Protein AF-X1M202-F1 (afdb_monomer)

Secondary structure (DSSP, 8-state):
--EEESSSEEEEEEE--TT-EEEEEETT-SS-SEEEEPPTTSEEEEEEE--BT--EEEEEEEE-TTSPBPPPEEEEEEEE------B--PPPPSEESSSEEEEEEEB---TT--GGG-EEEEEETTEEEEEPBP--SSS--EEEEEEE--SEEEEEEEEEE-TT-PBPPPEEEEEEE----HHHHHHHHHHHHHHHHHHHHHT-------

Solvent-accessible surface area (backbone atoms only — not comparable to full-atom values): 11751 Å² total; per-residue (Å²): 131,62,50,59,29,48,47,61,47,49,79,48,71,52,72,52,60,59,69,19,37,38,36,30,21,51,71,84,46,91,60,63,75,46,74,30,62,19,34,88,86,26,37,33,62,47,78,44,80,39,46,72,80,38,81,41,38,37,28,36,29,44,29,43,88,89,69,55,67,54,76,75,42,80,74,50,43,36,24,11,41,73,74,49,28,48,51,50,65,57,90,72,62,62,60,43,71,58,62,54,48,77,48,38,35,36,40,50,70,62,92,84,59,56,78,88,42,49,49,36,34,42,32,49,82,94,49,73,45,79,50,71,74,37,64,74,85,76,75,62,31,30,34,71,44,83,44,78,50,61,82,39,80,38,54,37,40,35,37,31,27,38,72,44,60,34,60,22,63,76,29,71,51,59,34,32,24,52,72,85,54,67,66,57,56,51,50,51,52,51,52,52,52,53,51,52,51,50,49,58,65,73,62,55,82,83,79,79,78,130

Sequence (210 aa):
KPYVTREPSVSISGEGDPGDTVNIYLDDETTPTETAKVASARTWSAKISLTGGHVTKISVSETDVAGNESAKQVWGYAMADATAPAVTLAALPETTDKSSVILSGTVTKDSWEDWSDITLTVQLGTGQVTVPITSVSGNDGSYSYSLSLAEGANTIVVQAIDEAGNPSDVAHATVERTVTSWGIYAVILVIIALILAAVAIFAGPKIWKR

Radius of gyration: 33.48 Å; Cα contacts (8 Å, |Δi|>4): 445; chains: 1; bounding box: 84×25×110 Å

pLDDT: mean 92.47, std 10.34, range [47.88, 98.69]

Foldseek 3Di:
DAAEAQDQKDKDKDFADAQKKKFKDKPPDPHGPDIWGQHPVRMTMDIGGADALDWIWIWIWIADPVGDIDDIDTPGIYHHHNDAKAWDWDDDDQEDQDQKDKTKTFIDDDPSDDLVQKWKWKDWPPDIDTFDQDDPPDNRRMGIDIGGDDAAKTKMWIWMAGNNGHIYDIDIDIYHHDHDDPVVVVVVVVVVVVVVVVCPVVVPDDPPDD

Organism: NCBI:txid412755

Structure (mmCIF, N/CA/C/O backbone):
data_AF-X1M202-F1
#
_entry.id   AF-X1M202-F1
#
loop_
_atom_site.group_PDB
_atom_site.id
_atom_site.type_symbol
_atom_site.label_atom_id
_atom_site.label_alt_id
_atom_site.label_comp_id
_atom_site.label_asym_id
_atom_site.label_entity_id
_atom_site.label_seq_id
_atom_site.pdbx_PDB_ins_code
_atom_site.Cartn_x
_atom_site.Cartn_y
_atom_site.Cartn_z
_atom_site.occupancy
_atom_site.B_iso_or_equiv
_atom_site.auth_seq_id
_atom_site.auth_comp_id
_atom_site.auth_asym_id
_atom_site.auth_atom_id
_atom_site.pdbx_PDB_model_num
ATOM 1 N N . LYS A 1 1 ? 3.261 11.927 -9.768 1.00 81.25 1 LYS A N 1
ATOM 2 C CA . LYS A 1 1 ? 3.435 10.874 -8.745 1.00 81.25 1 LYS A CA 1
ATOM 3 C C . LYS A 1 1 ? 3.957 9.634 -9.464 1.00 81.25 1 LYS A C 1
ATOM 5 O O . LYS A 1 1 ? 3.489 9.425 -10.583 1.00 81.25 1 LYS A O 1
ATOM 10 N N . PRO A 1 2 ? 4.968 8.920 -8.942 1.00 92.06 2 PRO A N 1
ATOM 11 C CA . PRO A 1 2 ? 5.383 7.643 -9.522 1.00 92.06 2 PRO A CA 1
ATOM 12 C C . PRO A 1 2 ? 4.224 6.640 -9.502 1.00 92.06 2 PRO A C 1
ATOM 14 O O . PRO A 1 2 ? 3.306 6.772 -8.697 1.00 92.06 2 PRO A O 1
ATOM 17 N N . TYR A 1 3 ? 4.263 5.656 -10.395 1.00 96.06 3 TYR A N 1
ATOM 18 C CA . TYR A 1 3 ? 3.407 4.478 -10.298 1.00 96.06 3 TYR A CA 1
ATOM 19 C C . TYR A 1 3 ? 3.942 3.566 -9.188 1.00 96.06 3 TYR A C 1
ATOM 21 O O . TYR A 1 3 ? 5.088 3.124 -9.263 1.00 96.06 3 TYR A O 1
ATOM 29 N N . VAL A 1 4 ? 3.133 3.297 -8.166 1.00 96.75 4 VAL A N 1
ATOM 30 C CA . VAL A 1 4 ? 3.495 2.418 -7.047 1.00 96.75 4 VAL A CA 1
ATOM 31 C C . VAL A 1 4 ? 2.772 1.087 -7.209 1.00 96.75 4 VAL A C 1
ATOM 33 O O . VAL A 1 4 ? 1.598 1.047 -7.576 1.00 96.75 4 VAL A O 1
ATOM 36 N N . THR A 1 5 ? 3.474 -0.020 -6.990 1.00 97.25 5 THR A N 1
ATOM 37 C CA . THR A 1 5 ? 2.909 -1.360 -7.153 1.00 97.25 5 THR A CA 1
ATOM 38 C C . THR A 1 5 ? 3.462 -2.334 -6.128 1.00 97.25 5 THR A C 1
ATOM 40 O O . THR A 1 5 ? 4.631 -2.261 -5.773 1.00 97.25 5 THR A O 1
ATOM 43 N N . ARG A 1 6 ? 2.643 -3.303 -5.710 1.00 97.06 6 ARG A N 1
ATOM 44 C CA . ARG A 1 6 ? 3.088 -4.415 -4.856 1.00 97.06 6 ARG A CA 1
ATOM 45 C C . ARG A 1 6 ? 4.036 -5.395 -5.517 1.00 97.06 6 ARG A C 1
ATOM 47 O O . ARG A 1 6 ? 4.696 -6.184 -4.848 1.00 97.06 6 ARG A O 1
ATOM 54 N N . GLU A 1 7 ? 4.071 -5.379 -6.841 1.00 97.19 7 GLU A N 1
ATOM 55 C CA . GLU A 1 7 ? 4.909 -6.288 -7.594 1.00 97.19 7 GLU A CA 1
ATOM 56 C C . GLU A 1 7 ? 6.349 -5.764 -7.622 1.00 97.19 7 GLU A C 1
ATOM 58 O O . GLU A 1 7 ? 6.572 -4.573 -7.835 1.00 97.19 7 GLU A O 1
ATOM 63 N N . PRO A 1 8 ? 7.369 -6.634 -7.527 1.00 97.12 8 PRO A N 1
ATOM 64 C CA . PRO A 1 8 ? 8.775 -6.225 -7.601 1.00 97.12 8 PRO A CA 1
ATOM 65 C C . PRO A 1 8 ? 9.200 -5.836 -9.029 1.00 97.12 8 PRO A C 1
ATOM 67 O O . PRO A 1 8 ? 10.380 -5.844 -9.371 1.00 97.12 8 PRO A O 1
ATOM 70 N N . SER A 1 9 ? 8.241 -5.590 -9.921 1.00 97.12 9 SER A N 1
ATOM 71 C CA . SER A 1 9 ? 8.487 -5.298 -11.324 1.00 97.12 9 SER A CA 1
ATOM 72 C C . SER A 1 9 ? 7.281 -4.650 -11.987 1.00 97.12 9 SER A C 1
ATOM 74 O O . SER A 1 9 ? 6.142 -4.927 -11.616 1.00 97.12 9 SER A O 1
ATOM 76 N N . VAL A 1 10 ? 7.529 -3.886 -13.046 1.00 97.88 10 VAL A N 1
ATOM 77 C CA . VAL A 1 10 ? 6.495 -3.329 -13.924 1.00 97.88 10 VAL A CA 1
ATOM 78 C C . VAL A 1 10 ? 6.710 -3.800 -15.359 1.00 97.88 10 VAL A C 1
ATOM 80 O O . VAL A 1 10 ? 7.843 -3.964 -15.810 1.00 97.88 10 VAL A O 1
ATOM 83 N N . SER A 1 11 ? 5.620 -4.044 -16.087 1.00 97.50 11 SER A N 1
ATOM 84 C CA . SER A 1 11 ? 5.683 -4.270 -17.534 1.00 97.50 11 SER A CA 1
ATOM 85 C C . SER A 1 11 ? 5.464 -2.950 -18.254 1.00 97.50 11 SER A C 1
ATOM 87 O O . SER A 1 11 ? 4.443 -2.296 -18.050 1.00 97.50 11 SER A O 1
ATOM 89 N N . ILE A 1 12 ? 6.413 -2.575 -19.102 1.00 97.81 12 ILE A N 1
ATOM 90 C CA . ILE A 1 12 ? 6.307 -1.416 -19.983 1.00 97.81 12 ILE A CA 1
ATOM 91 C C . ILE A 1 12 ? 6.140 -1.895 -21.422 1.00 97.81 12 ILE A C 1
ATOM 93 O O . ILE A 1 12 ? 6.592 -2.980 -21.792 1.00 97.81 12 ILE A O 1
ATOM 97 N N . SER A 1 13 ? 5.466 -1.094 -22.234 1.00 97.44 13 SER A N 1
ATOM 98 C CA . SER A 1 13 ? 5.259 -1.382 -23.650 1.00 97.44 13 SER A CA 1
ATOM 99 C C . SER A 1 13 ? 5.197 -0.093 -24.450 1.00 97.44 13 SER A C 1
ATOM 101 O O . SER A 1 13 ? 5.055 0.999 -23.888 1.00 97.44 13 SER A O 1
ATOM 103 N N . GLY A 1 14 ? 5.310 -0.242 -25.762 1.00 97.44 14 GLY A N 1
ATOM 104 C CA . GLY A 1 14 ? 5.180 0.849 -26.704 1.00 97.44 14 GLY A CA 1
ATOM 105 C C . GLY A 1 14 ? 5.176 0.353 -28.140 1.00 97.44 14 GLY A C 1
ATOM 106 O O . GLY A 1 14 ? 5.100 -0.850 -28.414 1.00 97.44 14 GLY A O 1
ATOM 107 N N . GLU A 1 15 ? 5.268 1.315 -29.047 1.00 97.19 15 GLU A N 1
ATOM 108 C CA . GLU A 1 15 ? 5.367 1.090 -30.482 1.00 97.19 15 GLU A CA 1
ATOM 109 C C . GLU A 1 15 ? 6.768 1.451 -30.988 1.00 97.19 15 GLU A C 1
ATOM 111 O O . GLU A 1 15 ? 7.522 2.128 -30.287 1.00 97.19 15 GLU A O 1
ATOM 116 N N . GLY A 1 16 ? 7.109 0.969 -32.181 1.00 96.56 16 GLY A N 1
ATOM 117 C CA . GLY A 1 16 ? 8.379 1.238 -32.860 1.00 96.56 16 GLY A CA 1
ATOM 118 C C . GLY A 1 16 ? 8.369 0.715 -34.295 1.00 96.56 16 GLY A C 1
ATOM 119 O O . GLY A 1 16 ? 7.350 0.178 -34.761 1.00 96.56 16 GLY A O 1
ATOM 120 N N . ASP A 1 17 ? 9.497 0.817 -34.992 1.00 97.75 17 ASP A N 1
ATOM 121 C CA . ASP A 1 17 ? 9.638 0.243 -36.332 1.00 97.75 17 ASP A CA 1
ATOM 122 C C . ASP A 1 17 ? 10.124 -1.227 -36.276 1.00 97.75 17 ASP A C 1
ATOM 124 O O . ASP A 1 17 ? 11.028 -1.573 -35.517 1.00 97.75 17 ASP A O 1
ATO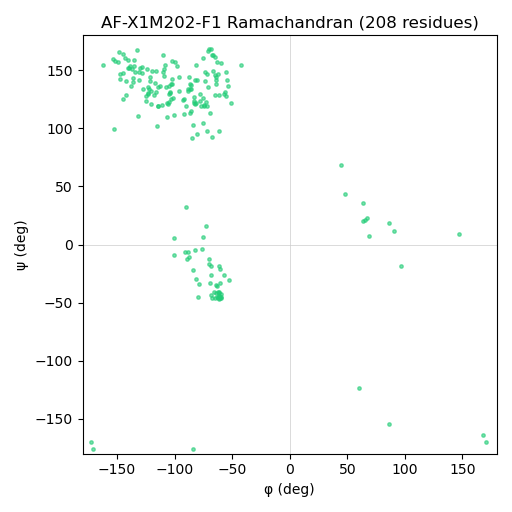M 128 N N . PRO A 1 18 ? 9.510 -2.165 -37.030 1.00 98.31 18 PRO A N 1
ATOM 129 C CA . PRO A 1 18 ? 9.839 -3.585 -36.918 1.00 98.31 18 PRO A CA 1
ATOM 130 C C . PRO A 1 18 ? 11.317 -3.918 -37.152 1.00 98.31 18 PRO A C 1
ATOM 132 O O . PRO A 1 18 ? 11.874 -3.610 -38.203 1.00 98.31 18 PRO A O 1
ATOM 135 N N . GLY A 1 19 ? 11.907 -4.673 -36.221 1.00 97.12 19 GLY A N 1
ATOM 136 C CA . GLY A 1 19 ? 13.318 -5.076 -36.264 1.00 97.12 19 GLY A CA 1
ATOM 137 C C . GLY A 1 19 ? 14.245 -4.190 -35.430 1.00 97.12 19 GLY A C 1
ATOM 138 O O . GLY A 1 19 ? 15.326 -4.661 -35.035 1.00 97.12 19 GLY A O 1
ATOM 139 N N . ASP A 1 20 ? 13.792 -2.984 -35.086 1.00 98.56 20 ASP A N 1
ATOM 140 C CA . ASP A 1 20 ? 14.520 -2.049 -34.237 1.00 98.56 20 ASP A CA 1
ATOM 141 C C . ASP A 1 20 ? 14.659 -2.585 -32.808 1.00 98.56 20 ASP A C 1
ATOM 143 O O . ASP A 1 20 ? 14.016 -3.560 -32.382 1.00 98.56 20 ASP A O 1
ATOM 147 N N . THR A 1 21 ? 15.590 -1.983 -32.076 1.00 98.62 21 THR A N 1
ATOM 148 C CA . THR A 1 21 ? 15.892 -2.335 -30.689 1.00 98.62 21 THR A CA 1
ATOM 149 C C . THR A 1 21 ? 15.540 -1.168 -29.792 1.00 98.62 21 THR A C 1
ATOM 151 O O . THR A 1 21 ? 16.132 -0.102 -29.908 1.00 98.62 21 THR A O 1
ATOM 154 N N . VAL A 1 22 ? 14.620 -1.384 -28.861 1.00 98.69 22 VAL A N 1
ATOM 155 C CA . VAL A 1 22 ? 14.348 -0.437 -27.785 1.00 98.69 22 VAL A CA 1
ATOM 156 C C . VAL A 1 22 ? 15.363 -0.667 -26.677 1.00 98.69 22 VAL A C 1
ATOM 158 O O . VAL A 1 22 ? 15.455 -1.770 -26.134 1.00 98.69 22 VAL A O 1
ATOM 161 N N . ASN A 1 23 ? 16.111 0.375 -26.342 1.00 98.50 23 ASN A N 1
ATOM 162 C CA . ASN A 1 23 ? 17.034 0.401 -25.218 1.00 98.50 23 ASN A CA 1
ATOM 163 C C . ASN A 1 23 ? 16.343 1.043 -24.021 1.00 98.50 23 ASN A C 1
ATOM 165 O O . ASN A 1 23 ? 15.756 2.117 -24.149 1.00 98.50 23 ASN A O 1
ATOM 169 N N . ILE A 1 24 ? 16.427 0.409 -22.856 1.00 98.69 24 ILE A N 1
ATOM 170 C CA . ILE A 1 24 ? 15.795 0.889 -21.630 1.00 98.69 24 ILE A CA 1
ATOM 171 C C . ILE A 1 24 ? 16.881 1.225 -20.616 1.00 98.69 24 ILE A C 1
ATOM 173 O O . ILE A 1 24 ? 17.774 0.422 -20.362 1.00 98.69 24 ILE A O 1
ATOM 177 N N . TYR A 1 25 ? 16.779 2.410 -20.026 1.00 98.38 25 TYR A N 1
ATOM 178 C CA . TYR A 1 25 ? 17.726 2.955 -19.061 1.00 98.38 25 TYR A CA 1
ATOM 179 C C . TYR A 1 25 ? 17.002 3.227 -17.752 1.00 98.38 25 TYR A C 1
ATOM 181 O O . TYR A 1 25 ? 15.944 3.870 -17.755 1.00 98.38 25 TYR A O 1
ATOM 189 N N . LEU A 1 26 ? 17.589 2.774 -16.649 1.00 98.12 26 LEU A N 1
ATOM 190 C CA . LEU A 1 26 ? 17.110 3.060 -15.302 1.00 98.12 26 LEU A CA 1
ATOM 191 C C . LEU A 1 26 ? 17.979 4.147 -14.663 1.00 98.12 26 LEU A C 1
ATOM 193 O O . LEU A 1 26 ? 19.177 4.201 -14.913 1.00 98.12 26 LEU A O 1
ATOM 197 N N . ASP A 1 27 ? 17.371 5.045 -13.889 1.00 97.06 27 ASP A N 1
ATOM 198 C CA . ASP A 1 27 ? 18.058 6.019 -13.022 1.00 97.06 27 ASP A CA 1
ATOM 199 C C . ASP A 1 27 ? 19.200 6.808 -13.689 1.00 97.06 27 ASP A C 1
ATOM 201 O O . ASP A 1 27 ? 20.266 7.029 -13.119 1.00 97.06 27 ASP A O 1
ATOM 205 N N . ASP A 1 28 ? 18.945 7.264 -14.919 1.00 95.19 28 ASP A N 1
ATOM 206 C CA . ASP A 1 28 ? 19.878 8.051 -15.736 1.00 95.19 28 ASP A CA 1
ATOM 207 C C . ASP A 1 28 ? 21.181 7.320 -16.122 1.00 95.19 28 ASP A C 1
ATOM 209 O O . ASP A 1 28 ? 22.149 7.953 -16.558 1.00 95.19 28 ASP A O 1
ATOM 213 N N . GLU A 1 29 ? 21.190 5.983 -16.065 1.00 96.81 29 GLU A N 1
ATOM 214 C CA . GLU A 1 29 ? 22.283 5.165 -16.586 1.00 96.81 29 GLU A CA 1
ATOM 215 C C . GLU A 1 29 ? 22.591 5.486 -18.059 1.00 96.81 29 GLU A C 1
ATOM 217 O O . GLU A 1 29 ? 21.719 5.748 -18.902 1.00 96.81 29 GLU A O 1
ATOM 222 N N . THR A 1 30 ? 23.882 5.474 -18.395 1.00 94.75 30 THR A N 1
ATOM 223 C CA . THR A 1 30 ? 24.353 5.746 -19.758 1.00 94.75 30 THR A CA 1
ATOM 224 C C . THR A 1 30 ? 24.255 4.516 -20.65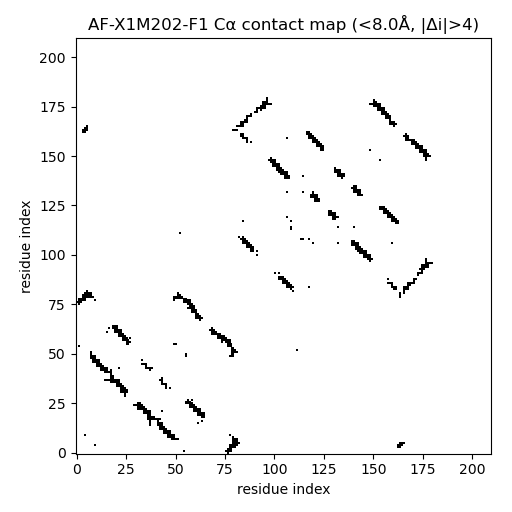2 1.00 94.75 30 THR A C 1
ATOM 226 O O . THR A 1 30 ? 24.003 4.675 -21.845 1.00 94.75 30 THR A O 1
ATOM 229 N N . THR A 1 31 ? 24.377 3.318 -20.082 1.00 96.50 31 THR A N 1
ATOM 230 C CA . THR A 1 31 ? 24.214 2.025 -20.758 1.00 96.50 31 THR A CA 1
ATOM 231 C C . THR A 1 31 ? 22.798 1.481 -20.573 1.00 96.50 31 THR A C 1
ATOM 233 O O . THR A 1 31 ? 22.243 1.665 -19.492 1.00 96.50 31 THR A O 1
ATOM 236 N N . PRO A 1 32 ? 22.208 0.806 -21.577 1.00 97.31 32 PRO A N 1
ATOM 237 C CA . PRO A 1 32 ? 20.906 0.172 -21.406 1.00 97.31 32 PRO A CA 1
ATOM 238 C C . PRO A 1 32 ? 20.976 -0.903 -20.319 1.00 97.31 32 PRO A C 1
ATOM 240 O O . PRO A 1 32 ? 21.844 -1.776 -20.371 1.00 97.31 32 PRO A O 1
ATOM 243 N N . THR A 1 33 ? 20.061 -0.844 -19.358 1.00 97.44 33 THR A N 1
ATOM 244 C CA . THR A 1 33 ? 19.883 -1.874 -18.329 1.00 97.44 33 THR A CA 1
ATOM 245 C C . THR A 1 33 ? 19.118 -3.071 -18.898 1.00 97.44 33 THR A C 1
ATOM 247 O O . THR A 1 33 ? 19.385 -4.211 -18.537 1.00 97.44 33 THR A O 1
ATOM 250 N N . GLU A 1 34 ? 18.190 -2.813 -19.824 1.00 97.56 34 GLU A N 1
ATOM 251 C CA . GLU A 1 34 ? 17.383 -3.818 -20.517 1.00 97.56 34 GLU A CA 1
ATOM 252 C C . GLU A 1 34 ? 17.211 -3.444 -21.995 1.00 97.56 34 GLU A C 1
ATOM 254 O O . GLU A 1 34 ? 17.335 -2.278 -22.380 1.00 97.56 34 GLU A O 1
ATOM 259 N N . THR A 1 35 ? 16.893 -4.430 -22.838 1.00 97.81 35 THR A N 1
ATOM 260 C CA . THR A 1 35 ? 16.563 -4.197 -24.256 1.00 97.81 35 THR A CA 1
ATOM 261 C C . T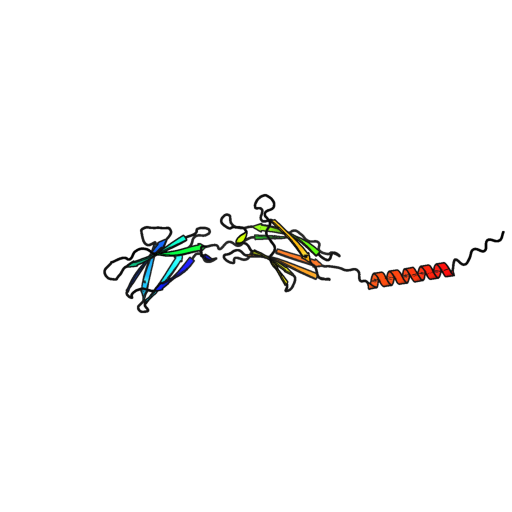HR A 1 35 ? 15.357 -5.020 -24.692 1.00 97.81 35 THR A C 1
ATOM 263 O O . THR A 1 35 ? 15.113 -6.112 -24.179 1.00 97.81 35 THR A O 1
ATOM 266 N N . ALA A 1 36 ? 14.602 -4.512 -25.664 1.00 98.38 36 ALA A N 1
ATOM 267 C CA . ALA A 1 36 ? 13.481 -5.220 -26.272 1.00 98.38 36 ALA A CA 1
ATOM 268 C C . ALA A 1 36 ? 13.498 -5.066 -27.795 1.00 98.38 36 ALA A C 1
ATOM 270 O O . ALA A 1 36 ? 13.831 -4.009 -28.324 1.00 98.38 36 ALA A O 1
ATOM 271 N N . LYS A 1 37 ? 13.116 -6.122 -28.517 1.00 98.12 37 LYS A N 1
ATOM 272 C CA . LYS A 1 37 ? 12.938 -6.058 -29.972 1.00 98.12 37 LYS A CA 1
ATOM 273 C C . LYS A 1 37 ? 11.539 -5.582 -30.331 1.00 98.12 37 LYS A C 1
ATOM 275 O O . LYS A 1 37 ? 10.560 -6.066 -29.761 1.00 98.12 37 LYS A O 1
ATOM 280 N N . VAL A 1 38 ? 11.451 -4.706 -31.328 1.00 98.50 38 VAL A N 1
ATOM 281 C CA . VAL A 1 38 ? 10.172 -4.325 -31.924 1.00 98.50 38 VAL A CA 1
ATOM 282 C C . VAL A 1 38 ? 9.701 -5.437 -32.857 1.00 98.50 38 VAL A C 1
ATOM 284 O O . VAL A 1 38 ? 10.376 -5.804 -33.824 1.00 98.50 38 VAL A O 1
ATOM 287 N N . ALA A 1 39 ? 8.535 -6.003 -32.554 1.00 98.19 39 ALA A N 1
ATOM 288 C CA . ALA A 1 39 ? 7.942 -7.080 -33.334 1.00 98.19 39 ALA A CA 1
ATOM 289 C C . ALA A 1 39 ? 7.436 -6.593 -34.703 1.00 98.19 39 ALA A C 1
ATOM 291 O O . ALA A 1 39 ? 7.222 -5.404 -34.932 1.00 98.19 39 ALA A O 1
ATOM 292 N N . SER A 1 40 ? 7.129 -7.531 -35.605 1.00 97.75 40 SER A N 1
ATOM 293 C CA . SER A 1 40 ? 6.493 -7.230 -36.901 1.00 97.75 40 SER A CA 1
ATOM 294 C C . SER A 1 40 ? 5.157 -6.490 -36.772 1.00 97.75 40 SER A C 1
ATOM 296 O O . SER A 1 40 ? 4.778 -5.740 -37.666 1.00 97.75 40 SER A O 1
ATOM 298 N N . ALA A 1 41 ? 4.470 -6.665 -35.640 1.00 97.88 41 ALA A N 1
ATOM 299 C CA . ALA A 1 41 ? 3.255 -5.944 -35.276 1.00 97.88 41 ALA A CA 1
ATOM 300 C C . ALA A 1 41 ? 3.496 -4.487 -34.825 1.00 97.88 41 ALA A C 1
ATOM 302 O O . ALA A 1 41 ? 2.546 -3.839 -34.402 1.00 97.88 41 ALA A O 1
ATOM 303 N N . ARG A 1 42 ? 4.732 -3.970 -34.922 1.00 98.00 42 ARG A N 1
ATOM 304 C CA . ARG A 1 42 ? 5.148 -2.619 -34.495 1.00 98.00 42 ARG A CA 1
ATOM 305 C C . ARG A 1 42 ? 5.054 -2.374 -32.989 1.00 98.00 42 ARG A C 1
ATOM 307 O O . ARG A 1 42 ? 4.990 -1.232 -32.559 1.00 98.00 42 ARG A O 1
ATOM 314 N N . THR A 1 43 ? 5.050 -3.435 -32.188 1.00 98.31 43 THR A N 1
ATOM 315 C CA . THR A 1 43 ? 4.927 -3.366 -30.727 1.00 98.31 43 THR A CA 1
ATOM 316 C C . THR A 1 43 ? 6.148 -3.962 -30.047 1.00 98.31 43 THR A C 1
ATOM 318 O O . THR A 1 43 ? 6.718 -4.942 -30.535 1.00 98.31 43 THR A O 1
ATOM 321 N N . TRP A 1 44 ? 6.485 -3.443 -28.873 1.00 98.38 44 TRP A N 1
ATOM 322 C CA . TRP A 1 44 ? 7.492 -4.010 -27.983 1.00 98.38 44 TRP A CA 1
ATOM 323 C C . TRP A 1 44 ? 6.984 -4.021 -26.539 1.00 98.38 44 TRP A C 1
ATOM 325 O O . TRP A 1 44 ? 6.080 -3.272 -26.164 1.00 98.38 44 TRP A O 1
ATOM 335 N N . SER A 1 45 ? 7.576 -4.883 -25.720 1.00 98.25 45 SER A N 1
ATOM 336 C CA . SER A 1 45 ? 7.324 -4.933 -24.282 1.00 98.25 45 SER A CA 1
ATOM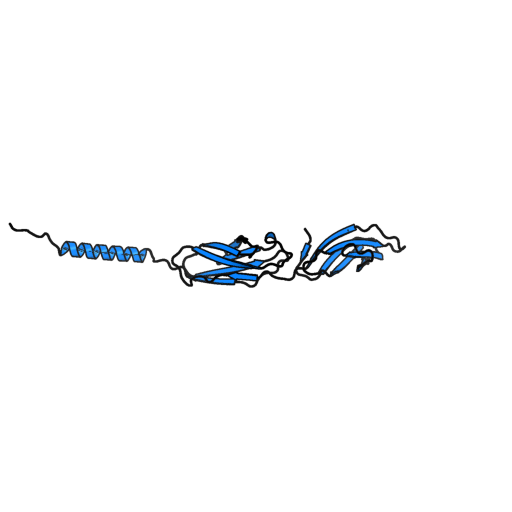 337 C C . SER A 1 45 ? 8.579 -5.357 -23.539 1.00 98.25 45 SER A C 1
ATOM 339 O O . SER A 1 45 ? 9.321 -6.205 -24.035 1.00 98.25 45 SER A O 1
ATOM 341 N N . ALA A 1 46 ? 8.771 -4.830 -22.336 1.00 98.25 46 ALA A N 1
ATOM 342 C CA . ALA A 1 46 ? 9.843 -5.225 -21.436 1.00 98.25 46 ALA A CA 1
ATOM 343 C C . ALA A 1 46 ? 9.337 -5.299 -19.995 1.00 98.25 46 ALA A C 1
ATOM 345 O O . ALA A 1 46 ? 8.401 -4.593 -19.613 1.00 98.25 46 ALA A O 1
ATOM 346 N N . LYS A 1 47 ? 9.972 -6.151 -19.192 1.00 98.06 47 LYS A N 1
ATOM 347 C CA . LYS A 1 47 ? 9.712 -6.259 -17.757 1.00 98.06 47 LYS A CA 1
ATOM 348 C C . LYS A 1 47 ? 10.868 -5.613 -17.007 1.00 98.06 47 LYS A C 1
ATOM 350 O O . LYS A 1 47 ? 12.001 -6.049 -17.153 1.00 98.06 47 LYS A O 1
ATOM 355 N N . ILE A 1 48 ? 10.566 -4.595 -16.211 1.00 98.06 48 ILE A N 1
ATOM 356 C CA . ILE A 1 48 ? 11.548 -3.819 -15.456 1.00 98.06 48 ILE A CA 1
ATOM 357 C C . ILE A 1 48 ? 11.467 -4.227 -13.997 1.00 98.06 48 ILE A C 1
ATOM 359 O O . ILE A 1 48 ? 10.395 -4.146 -13.400 1.00 98.06 48 ILE A O 1
ATOM 363 N N . SER A 1 49 ? 12.586 -4.675 -13.437 1.00 97.25 49 SER A N 1
ATOM 364 C CA . SER A 1 49 ? 12.698 -4.947 -12.003 1.00 97.25 49 SER A CA 1
ATOM 365 C C . SER A 1 49 ? 12.701 -3.632 -11.226 1.00 97.25 49 SER A C 1
ATOM 367 O O . SER A 1 49 ? 13.376 -2.684 -11.617 1.00 97.25 49 SER A O 1
ATOM 369 N N . LEU A 1 50 ? 11.942 -3.579 -10.136 1.00 97.44 50 LEU A N 1
ATOM 370 C CA . LEU A 1 50 ? 11.814 -2.416 -9.266 1.00 97.44 50 LEU A CA 1
ATOM 371 C C . LEU A 1 50 ? 12.349 -2.749 -7.874 1.00 97.44 50 LEU A C 1
ATOM 373 O O . LEU A 1 50 ? 12.246 -3.885 -7.409 1.00 97.44 50 LEU A O 1
ATOM 377 N N . THR A 1 51 ? 12.879 -1.735 -7.198 1.00 94.75 51 THR A N 1
ATOM 378 C CA . THR A 1 51 ? 13.356 -1.850 -5.816 1.00 94.75 51 THR A CA 1
ATOM 379 C C . THR A 1 51 ? 12.341 -1.225 -4.862 1.00 94.75 51 THR A C 1
ATOM 381 O O . THR A 1 51 ? 11.794 -0.157 -5.141 1.00 94.75 51 THR A O 1
ATOM 384 N N . GLY A 1 52 ? 12.103 -1.900 -3.733 1.00 94.44 52 GLY A N 1
ATOM 385 C CA . GLY A 1 52 ? 11.228 -1.427 -2.659 1.00 94.44 52 GLY A CA 1
ATOM 386 C C . GLY A 1 52 ? 11.632 -0.041 -2.152 1.00 94.44 52 GLY A C 1
ATOM 387 O O . GLY A 1 52 ? 12.805 0.159 -1.837 1.00 94.44 52 GLY A O 1
ATOM 388 N N . GLY A 1 53 ? 10.695 0.909 -2.095 1.00 93.56 53 GLY A N 1
ATOM 389 C CA . GLY A 1 53 ? 10.946 2.255 -1.557 1.00 93.56 53 GLY A CA 1
ATOM 390 C C . GLY A 1 53 ? 11.869 3.146 -2.404 1.00 93.56 53 GLY A C 1
ATOM 391 O O . GLY A 1 53 ? 12.241 4.236 -1.971 1.00 93.56 53 GLY A O 1
ATOM 392 N N . HIS A 1 54 ? 12.256 2.706 -3.609 1.00 95.94 54 HIS A N 1
ATOM 393 C CA . HIS A 1 54 ? 13.092 3.474 -4.535 1.00 95.94 54 HIS A CA 1
ATOM 394 C C . HIS A 1 54 ? 12.325 3.831 -5.808 1.00 95.94 54 HIS A C 1
ATOM 396 O O . HIS A 1 54 ? 11.904 2.958 -6.572 1.00 95.94 54 HIS A O 1
ATOM 402 N N . VAL A 1 55 ? 12.179 5.131 -6.065 1.00 97.31 55 VAL A N 1
ATOM 403 C CA . VAL A 1 55 ? 11.548 5.626 -7.291 1.00 97.31 55 VAL A CA 1
ATOM 404 C C . VAL A 1 55 ? 12.520 5.477 -8.457 1.00 97.31 55 VAL A C 1
ATOM 406 O O . VAL A 1 55 ? 13.437 6.277 -8.621 1.00 97.31 55 VAL A O 1
ATOM 409 N N . THR A 1 56 ? 12.266 4.478 -9.296 1.00 98.00 56 THR A N 1
ATOM 410 C CA . THR A 1 56 ? 13.034 4.190 -10.507 1.00 98.00 56 THR A CA 1
ATOM 411 C C . THR A 1 56 ? 12.564 5.087 -11.648 1.00 98.00 56 THR A C 1
ATOM 413 O O . THR A 1 56 ? 11.392 5.043 -12.041 1.00 98.00 56 THR A O 1
ATOM 416 N N . LYS A 1 57 ? 13.468 5.891 -12.215 1.00 98.25 57 LYS A N 1
ATOM 417 C CA . LYS A 1 57 ? 13.210 6.634 -13.458 1.00 98.25 57 LYS A CA 1
ATOM 418 C C . LYS A 1 57 ? 13.464 5.720 -14.651 1.00 98.25 57 LYS A C 1
ATOM 420 O O . LYS A 1 57 ? 14.573 5.232 -14.823 1.00 98.25 57 LYS A O 1
ATOM 425 N N . ILE A 1 58 ? 12.467 5.546 -15.511 1.00 98.56 58 ILE A N 1
ATOM 426 C CA . ILE A 1 58 ? 12.555 4.702 -16.705 1.00 98.56 58 ILE A CA 1
ATOM 427 C C . ILE A 1 58 ? 12.636 5.610 -17.930 1.00 98.56 58 ILE A C 1
ATOM 429 O O . ILE A 1 58 ? 11.741 6.425 -18.166 1.00 98.56 58 ILE A O 1
ATOM 433 N N . SER A 1 59 ? 13.698 5.468 -18.719 1.00 98.44 59 SER A N 1
ATOM 434 C CA . SER A 1 59 ? 13.859 6.147 -20.009 1.00 98.44 59 SER A CA 1
ATOM 435 C C . SER A 1 59 ? 14.091 5.138 -21.126 1.00 98.44 59 SER A C 1
ATOM 437 O O . SER A 1 59 ? 14.646 4.070 -20.888 1.00 98.44 59 SER A O 1
ATOM 439 N N . VAL A 1 60 ? 13.686 5.482 -22.346 1.00 98.56 60 VAL A N 1
ATOM 440 C CA . VAL A 1 60 ? 13.831 4.627 -23.528 1.00 98.56 60 VAL A CA 1
ATOM 441 C C . VAL A 1 60 ? 14.449 5.381 -24.701 1.00 98.56 60 VAL A C 1
ATOM 443 O O . VAL A 1 60 ? 14.234 6.584 -24.851 1.00 98.56 60 VAL A O 1
ATOM 446 N N . SER A 1 61 ? 15.207 4.680 -25.535 1.00 98.25 61 SER A N 1
ATOM 447 C CA . SER A 1 61 ? 15.597 5.102 -26.887 1.00 98.25 61 SER A CA 1
ATOM 448 C C . SER A 1 61 ? 15.373 3.943 -27.857 1.00 98.25 61 SER A C 1
ATOM 450 O O . SER A 1 61 ? 15.150 2.808 -27.435 1.00 98.25 61 SER A O 1
ATOM 452 N N . GLU A 1 62 ? 15.421 4.220 -29.154 1.00 98.44 62 GLU A N 1
ATOM 453 C CA . GLU A 1 62 ? 15.295 3.211 -30.203 1.00 98.44 62 GLU A CA 1
ATOM 454 C C . GLU A 1 62 ? 16.539 3.244 -31.092 1.00 98.44 62 GLU A C 1
ATOM 456 O O . GLU A 1 62 ? 17.008 4.318 -31.474 1.00 98.44 62 GLU A O 1
ATOM 461 N N . THR A 1 63 ? 17.100 2.073 -31.386 1.00 98.56 63 THR A N 1
ATOM 462 C CA . THR A 1 63 ? 18.199 1.886 -32.334 1.00 98.56 63 THR A CA 1
ATOM 463 C C . THR A 1 63 ? 17.691 1.144 -33.558 1.00 98.56 63 THR A C 1
ATOM 465 O O . THR A 1 63 ? 17.242 -0.004 -33.441 1.00 98.56 63 THR A O 1
ATOM 468 N N . ASP A 1 64 ? 17.818 1.782 -34.720 1.00 98.19 64 ASP A N 1
ATOM 469 C CA . ASP A 1 64 ? 17.423 1.194 -35.995 1.00 98.19 64 ASP A CA 1
ATOM 470 C C . ASP A 1 64 ? 18.335 0.023 -36.410 1.00 98.19 64 ASP A C 1
ATOM 472 O O . ASP A 1 64 ? 19.415 -0.214 -35.854 1.00 98.19 64 ASP A O 1
ATOM 476 N N . VAL A 1 65 ? 17.922 -0.727 -37.433 1.00 96.50 65 VAL A N 1
ATOM 477 C CA . VAL A 1 65 ? 18.726 -1.833 -37.992 1.00 96.50 65 VAL A CA 1
ATOM 478 C C . VAL A 1 65 ? 20.086 -1.402 -38.565 1.00 96.50 65 VAL A C 1
ATOM 480 O O . VAL A 1 65 ? 20.960 -2.251 -38.749 1.00 96.50 65 VAL A O 1
ATOM 483 N N . ALA A 1 66 ? 20.276 -0.112 -38.861 1.00 97.38 66 ALA A N 1
ATOM 484 C CA . ALA A 1 66 ? 21.536 0.456 -39.336 1.00 97.38 66 ALA A CA 1
ATOM 485 C C . ALA A 1 66 ? 22.460 0.912 -38.186 1.00 97.38 66 ALA A C 1
ATOM 487 O O . ALA A 1 66 ? 23.618 1.248 -38.440 1.00 97.38 66 ALA A O 1
ATOM 488 N N . GLY A 1 67 ? 21.986 0.872 -36.937 1.00 97.38 67 GLY A N 1
ATOM 489 C CA . GLY A 1 67 ? 22.731 1.250 -35.739 1.00 97.38 67 GLY A CA 1
ATOM 490 C C . GLY A 1 67 ? 22.591 2.719 -35.332 1.00 97.38 67 GLY A C 1
ATOM 491 O O . GLY A 1 67 ? 23.357 3.170 -34.481 1.00 97.38 67 GLY A O 1
ATOM 492 N N . ASN A 1 68 ? 21.656 3.479 -35.909 1.00 97.69 68 ASN A N 1
ATOM 493 C CA . ASN A 1 68 ? 21.387 4.853 -35.485 1.00 97.69 68 ASN A CA 1
ATOM 494 C C . ASN A 1 68 ? 20.445 4.853 -34.281 1.00 97.69 68 ASN A C 1
ATOM 496 O O . ASN A 1 68 ? 19.369 4.264 -34.338 1.00 97.69 68 ASN A O 1
ATOM 500 N N . GLU A 1 69 ? 20.832 5.535 -33.204 1.00 97.31 69 GLU A N 1
ATOM 501 C CA . GLU A 1 69 ? 20.033 5.636 -31.982 1.00 97.31 69 GLU A CA 1
ATOM 502 C C . GLU A 1 69 ? 19.315 6.990 -31.880 1.00 97.31 69 GLU A C 1
ATOM 504 O O . GLU A 1 69 ? 19.894 8.046 -32.152 1.00 97.31 69 GLU A O 1
ATOM 509 N N . SER A 1 70 ? 18.051 6.963 -31.458 1.00 97.69 70 SER A N 1
ATOM 510 C CA . SER A 1 70 ? 17.275 8.157 -31.130 1.00 97.69 70 SER A CA 1
ATOM 511 C C . SER A 1 70 ? 17.765 8.837 -29.843 1.00 97.69 70 SER A C 1
ATOM 513 O O . SER A 1 70 ? 18.489 8.271 -29.027 1.00 97.69 70 SER A O 1
ATOM 515 N N . ALA A 1 71 ? 17.294 10.061 -29.587 1.00 97.00 71 ALA A N 1
ATOM 516 C CA . ALA A 1 71 ? 17.434 10.653 -28.257 1.00 97.00 71 ALA A CA 1
ATOM 517 C C . ALA A 1 71 ? 16.620 9.860 -27.217 1.00 97.00 71 ALA A C 1
ATOM 519 O O . ALA A 1 71 ? 15.516 9.395 -27.518 1.00 97.00 71 ALA A O 1
ATOM 520 N N . LYS A 1 72 ? 17.129 9.770 -25.980 1.00 97.31 72 LYS A N 1
ATOM 521 C CA . LYS A 1 72 ? 16.395 9.185 -24.848 1.00 97.31 72 LYS A CA 1
ATOM 522 C C . LYS A 1 72 ? 15.149 10.011 -24.522 1.00 97.31 72 LYS A C 1
ATOM 524 O O . LYS A 1 72 ? 15.210 11.240 -24.476 1.00 97.31 72 LYS A O 1
ATOM 529 N N . GLN A 1 73 ? 14.045 9.331 -24.239 1.00 97.38 73 GLN A N 1
ATOM 530 C CA . GLN A 1 73 ? 12.794 9.909 -23.754 1.00 97.38 73 GLN A CA 1
ATOM 531 C C . GLN A 1 73 ? 12.426 9.285 -22.410 1.00 97.38 73 GLN A C 1
ATOM 533 O O . GLN A 1 73 ? 12.596 8.084 -22.213 1.00 97.38 73 GLN A O 1
ATOM 538 N N . VAL A 1 74 ? 11.911 10.091 -21.479 1.00 97.88 74 VAL A N 1
ATOM 539 C CA . VAL A 1 74 ? 11.413 9.569 -20.199 1.00 97.88 74 VAL A CA 1
ATOM 540 C C . VAL A 1 74 ? 10.108 8.828 -20.463 1.00 97.88 74 VAL A C 1
ATOM 542 O O . VAL A 1 74 ? 9.144 9.425 -20.935 1.00 97.88 74 VAL A O 1
ATOM 545 N N . TRP A 1 75 ? 10.084 7.536 -20.145 1.00 97.19 75 TRP A N 1
ATOM 546 C CA . TRP A 1 75 ? 8.878 6.718 -20.209 1.00 97.19 75 TRP A CA 1
ATOM 547 C C . TRP A 1 75 ? 7.998 6.963 -18.979 1.00 97.19 75 TRP A C 1
ATOM 549 O O . TRP A 1 75 ? 6.795 7.172 -19.102 1.00 97.19 75 TRP A O 1
ATOM 559 N N . GLY A 1 76 ? 8.598 6.988 -17.785 1.00 97.75 76 GLY A N 1
ATOM 560 C CA . GLY A 1 76 ? 7.865 7.207 -16.541 1.00 97.75 76 GLY A CA 1
ATOM 561 C C . GLY A 1 76 ? 8.697 6.965 -15.287 1.00 97.75 76 GLY A C 1
ATOM 562 O O . GLY A 1 76 ? 9.913 6.792 -15.350 1.00 97.75 76 GLY A O 1
ATOM 563 N N . TYR A 1 77 ? 8.017 6.953 -14.143 1.00 98.00 77 TYR A N 1
ATOM 564 C CA . TYR A 1 77 ? 8.602 6.687 -12.830 1.00 98.00 77 TYR A CA 1
ATOM 565 C C . TYR A 1 77 ? 7.801 5.587 -12.145 1.00 98.00 77 TYR A C 1
ATOM 567 O O . TYR A 1 77 ? 6.570 5.665 -12.128 1.00 98.00 77 TYR A O 1
ATOM 575 N N . ALA A 1 78 ? 8.478 4.597 -11.571 1.00 98.00 78 ALA A N 1
ATOM 576 C CA . ALA A 1 78 ? 7.829 3.483 -10.889 1.00 98.00 78 ALA A CA 1
ATOM 577 C C . ALA A 1 78 ? 8.575 3.076 -9.613 1.00 98.00 78 ALA A C 1
ATOM 579 O O . ALA A 1 78 ? 9.785 3.258 -9.517 1.00 98.00 78 ALA A O 1
ATOM 580 N N . MET A 1 79 ? 7.855 2.526 -8.640 1.00 97.00 79 MET A N 1
ATOM 581 C CA . MET A 1 79 ? 8.399 2.038 -7.372 1.00 97.00 79 MET A CA 1
ATOM 582 C C . MET A 1 79 ? 7.672 0.756 -6.965 1.00 97.00 79 MET A C 1
ATOM 584 O O . MET A 1 79 ? 6.457 0.651 -7.152 1.00 97.00 79 MET A O 1
ATOM 588 N N . ALA A 1 80 ? 8.413 -0.209 -6.421 1.00 98.00 80 ALA A N 1
ATOM 589 C CA . ALA A 1 80 ? 7.807 -1.360 -5.764 1.00 98.00 80 ALA A CA 1
ATOM 590 C C . ALA A 1 80 ? 7.530 -1.038 -4.293 1.00 98.00 80 ALA A C 1
ATOM 592 O O . ALA A 1 80 ? 8.323 -0.361 -3.641 1.00 98.00 80 ALA A O 1
ATOM 593 N N . ASP A 1 81 ? 6.433 -1.567 -3.777 1.00 97.81 81 ASP A N 1
ATOM 594 C CA . ASP A 1 81 ? 6.074 -1.522 -2.369 1.00 97.81 81 ASP A CA 1
ATOM 595 C C . ASP A 1 81 ? 5.201 -2.733 -2.029 1.00 97.81 81 ASP A C 1
ATOM 597 O O . ASP A 1 81 ? 4.008 -2.753 -2.321 1.00 97.81 81 ASP A O 1
ATOM 601 N N . ALA A 1 82 ? 5.813 -3.766 -1.454 1.00 97.06 82 ALA A N 1
ATOM 602 C CA . ALA A 1 82 ? 5.141 -5.012 -1.084 1.00 97.06 82 ALA A CA 1
ATOM 603 C C . ALA A 1 82 ? 4.809 -5.085 0.418 1.00 97.06 82 ALA A C 1
ATOM 605 O O . ALA A 1 82 ? 4.420 -6.148 0.914 1.00 97.06 82 ALA A O 1
ATOM 606 N N . THR A 1 83 ? 5.042 -4.006 1.162 1.00 97.12 83 THR A N 1
ATOM 607 C CA . THR A 1 83 ? 5.021 -3.981 2.620 1.00 97.12 83 THR A CA 1
ATOM 608 C C . THR A 1 83 ? 3.707 -3.395 3.101 1.00 97.12 83 THR A C 1
ATOM 610 O O . THR A 1 83 ? 3.423 -2.223 2.938 1.00 97.12 83 THR A O 1
ATOM 613 N N . ALA A 1 84 ? 2.879 -4.236 3.721 1.00 97.81 84 ALA A N 1
ATOM 614 C CA . ALA A 1 84 ? 1.617 -3.773 4.275 1.00 97.81 84 ALA A CA 1
ATOM 615 C C . ALA A 1 84 ? 1.817 -2.909 5.531 1.00 97.81 84 ALA A C 1
ATOM 617 O O . ALA A 1 84 ? 2.676 -3.227 6.366 1.00 97.81 84 ALA A O 1
ATOM 618 N N . PRO A 1 85 ? 0.951 -1.903 5.754 1.00 97.50 85 PRO A N 1
ATOM 619 C CA . PRO A 1 85 ? 0.854 -1.251 7.049 1.00 97.50 85 PRO A CA 1
ATOM 620 C C . PRO A 1 85 ? 0.386 -2.257 8.111 1.00 97.50 85 PRO A C 1
ATOM 622 O O . PRO A 1 85 ? -0.290 -3.243 7.814 1.00 97.50 85 PRO A O 1
ATOM 625 N N . ALA A 1 86 ? 0.684 -1.996 9.382 1.00 97.06 86 ALA A N 1
ATOM 626 C CA . ALA A 1 86 ? 0.117 -2.734 10.509 1.00 97.06 86 ALA A CA 1
ATOM 627 C C . ALA A 1 86 ? -0.873 -1.850 11.264 1.00 97.06 86 ALA A C 1
ATOM 629 O O . ALA A 1 86 ? -0.660 -0.647 11.394 1.00 97.06 86 ALA A O 1
ATOM 630 N N . VAL A 1 87 ? -1.942 -2.447 11.792 1.00 97.56 87 VAL A N 1
ATOM 631 C CA . VAL A 1 87 ? -2.952 -1.742 12.591 1.00 97.56 87 VAL A CA 1
ATOM 632 C C . VAL A 1 87 ? -3.083 -2.400 13.954 1.00 97.56 87 VAL A C 1
ATOM 634 O O . VAL A 1 87 ? -3.180 -3.621 14.065 1.00 97.56 87 VAL A O 1
ATOM 637 N N . THR A 1 88 ? -3.133 -1.583 15.001 1.00 96.94 88 THR A N 1
ATOM 638 C CA . THR A 1 88 ? -3.527 -2.012 16.343 1.00 96.94 88 THR A CA 1
ATOM 639 C C . THR A 1 88 ? -4.882 -1.422 16.699 1.00 96.94 88 THR A C 1
ATOM 641 O O . THR A 1 88 ? -5.209 -0.318 16.278 1.00 96.94 88 THR A O 1
ATOM 644 N N . LEU A 1 89 ? -5.658 -2.148 17.502 1.00 97.44 89 LEU A N 1
ATOM 645 C CA . LEU A 1 89 ? -6.901 -1.668 18.097 1.00 97.44 89 LEU A CA 1
ATOM 646 C C . LEU A 1 89 ? -6.803 -1.837 19.613 1.00 97.44 89 LEU A C 1
ATOM 648 O O . LEU A 1 89 ? -6.561 -2.939 20.108 1.00 97.44 89 LEU A O 1
ATOM 652 N N . ALA A 1 90 ? -6.981 -0.745 20.350 1.00 97.31 90 ALA A N 1
ATOM 653 C CA . ALA A 1 90 ? -7.054 -0.774 21.801 1.00 97.31 90 ALA A CA 1
ATOM 654 C C . ALA A 1 90 ? -8.262 -1.601 22.263 1.00 97.31 90 ALA A C 1
ATOM 656 O O . ALA A 1 90 ? -9.313 -1.612 21.620 1.00 97.31 90 ALA A O 1
ATOM 657 N N . ALA A 1 91 ? -8.111 -2.278 23.403 1.00 97.56 91 ALA A N 1
ATOM 658 C CA . ALA A 1 91 ? -9.173 -3.100 23.965 1.00 97.56 91 ALA A CA 1
ATOM 659 C C . ALA A 1 91 ? -10.452 -2.276 24.190 1.00 97.56 91 ALA A C 1
ATOM 661 O O . ALA A 1 91 ? -10.425 -1.199 24.791 1.00 97.56 91 ALA A O 1
ATOM 662 N N . LEU A 1 92 ? -11.574 -2.816 23.721 1.00 97.81 92 LEU A N 1
ATOM 663 C CA . LEU A 1 92 ? -12.908 -2.262 23.924 1.00 97.81 92 LEU A CA 1
ATOM 664 C C . LEU A 1 92 ? -13.621 -3.011 25.056 1.00 97.81 92 LEU A C 1
ATOM 666 O O . LEU A 1 92 ? -13.267 -4.155 25.352 1.00 97.81 92 LEU A O 1
ATOM 670 N N . PRO A 1 93 ? -14.628 -2.398 25.700 1.00 97.19 93 PRO A N 1
ATOM 671 C CA . PRO A 1 93 ? -15.467 -3.126 26.641 1.00 97.19 93 PRO A CA 1
ATOM 672 C C . PRO A 1 93 ? -16.258 -4.224 25.918 1.00 97.19 93 PRO A C 1
ATOM 674 O O . PRO A 1 93 ? -16.773 -3.998 24.827 1.00 97.19 93 PRO A O 1
ATOM 677 N N . GLU A 1 94 ? -16.421 -5.384 26.556 1.00 97.06 94 GLU A N 1
ATOM 678 C CA . GLU A 1 94 ? -17.260 -6.463 26.011 1.00 97.06 94 GLU A CA 1
ATOM 679 C C . GLU A 1 94 ? -18.738 -6.050 25.927 1.00 97.06 94 GLU A C 1
ATOM 681 O O . GLU A 1 94 ? -19.444 -6.428 24.994 1.00 97.06 94 GLU A O 1
ATOM 686 N N . THR A 1 95 ? -19.207 -5.246 26.890 1.00 96.75 95 THR A N 1
ATOM 687 C CA . THR A 1 95 ? -20.590 -4.757 26.964 1.00 96.75 95 THR A CA 1
ATOM 688 C C . THR A 1 95 ? -20.645 -3.259 27.266 1.00 96.75 95 THR A C 1
ATOM 690 O O . THR A 1 95 ? -19.784 -2.712 27.960 1.00 96.75 95 THR A O 1
ATOM 693 N N . THR A 1 96 ? -21.667 -2.567 26.763 1.00 96.81 96 THR A N 1
ATOM 694 C CA . THR A 1 96 ? -21.933 -1.160 27.099 1.00 96.81 96 THR A CA 1
ATOM 695 C C . THR A 1 96 ? -23.419 -0.820 26.995 1.00 96.81 96 THR A C 1
ATOM 697 O O . THR A 1 96 ? -24.170 -1.492 26.296 1.00 96.81 96 THR A O 1
ATOM 700 N N . ASP A 1 97 ? -23.861 0.236 27.672 1.00 94.88 97 ASP A N 1
ATOM 701 C CA . ASP A 1 97 ? -25.183 0.851 27.493 1.00 94.88 97 ASP A CA 1
ATOM 702 C C . ASP A 1 97 ? -25.139 2.125 26.630 1.00 94.88 97 ASP A C 1
ATOM 704 O O . ASP A 1 97 ? -26.172 2.653 26.204 1.00 94.88 97 ASP A O 1
ATOM 708 N N . LYS A 1 98 ? -23.932 2.606 26.313 1.00 96.19 98 LYS A N 1
ATOM 709 C CA . LYS A 1 98 ? -23.707 3.809 25.512 1.00 96.19 98 LYS A CA 1
ATOM 710 C C . LYS A 1 98 ? -24.018 3.556 24.041 1.00 96.19 98 LYS A C 1
ATOM 712 O O . LYS A 1 98 ? -23.793 2.474 23.509 1.00 96.19 98 LYS A O 1
ATOM 717 N N . SER A 1 99 ? -24.488 4.592 23.351 1.00 96.00 99 SER A N 1
ATOM 718 C CA . SER A 1 99 ? -24.754 4.559 21.905 1.00 96.00 99 SER A CA 1
ATOM 719 C C . SER A 1 99 ? -23.496 4.640 21.035 1.00 96.00 99 SER A C 1
ATOM 721 O O . SER A 1 99 ? -23.606 4.596 19.813 1.00 96.00 99 SER A O 1
ATOM 723 N N . SER A 1 100 ? -22.314 4.812 21.628 1.00 96.69 100 SER A N 1
ATOM 724 C CA . SER A 1 100 ? -21.039 4.864 20.915 1.00 96.69 100 SER A CA 1
ATOM 725 C C . SER A 1 100 ? -19.868 4.425 21.792 1.00 96.69 100 SER A C 1
ATOM 727 O O . SER A 1 100 ? -19.935 4.479 23.024 1.00 96.69 100 SER A O 1
ATOM 729 N N . VAL A 1 101 ? -18.778 4.033 21.136 1.00 97.44 101 VAL A N 1
ATOM 730 C CA . VAL A 1 101 ? -17.469 3.753 21.740 1.00 97.44 101 VAL A CA 1
ATOM 731 C C . VAL A 1 101 ? -16.380 4.528 21.007 1.00 97.44 101 VAL A C 1
ATOM 733 O O . VAL A 1 101 ? -16.517 4.846 19.826 1.00 97.44 101 VAL A O 1
ATOM 736 N N . ILE A 1 102 ? -15.296 4.841 21.714 1.00 97.12 102 ILE A N 1
ATOM 737 C CA . ILE A 1 102 ? -14.101 5.412 21.093 1.00 97.12 102 ILE A CA 1
ATOM 738 C C . ILE A 1 102 ? -13.195 4.260 20.680 1.00 97.12 102 ILE A C 1
ATOM 740 O O . ILE A 1 102 ? -12.759 3.481 21.523 1.00 97.12 102 ILE A O 1
ATOM 744 N N . LEU A 1 103 ? -12.922 4.171 19.385 1.00 97.00 103 LEU A N 1
ATOM 745 C CA . LEU A 1 103 ? -11.870 3.333 18.839 1.00 97.00 103 LEU A CA 1
ATOM 746 C C . LEU A 1 103 ? -10.572 4.119 18.883 1.00 97.00 103 LEU A C 1
ATOM 748 O O . LEU A 1 103 ? -10.542 5.275 18.464 1.00 97.00 103 LEU A O 1
ATOM 752 N N . SER A 1 104 ? -9.507 3.486 19.344 1.00 95.88 104 SER A N 1
ATOM 753 C CA . SER A 1 104 ? -8.167 4.046 19.275 1.00 95.88 104 SER A CA 1
ATOM 754 C C . SER A 1 104 ? -7.151 2.956 18.997 1.00 95.88 104 SER A C 1
ATOM 756 O O . SER A 1 104 ? -7.421 1.771 19.193 1.00 95.88 104 SER A O 1
ATOM 758 N N . GLY A 1 105 ? -5.987 3.364 18.521 1.00 95.44 105 GLY A N 1
ATOM 759 C CA . GLY A 1 105 ? -4.915 2.457 18.159 1.00 95.44 105 GLY A CA 1
ATOM 760 C C . GLY A 1 105 ? -3.839 3.187 17.381 1.00 95.44 105 GLY A C 1
ATOM 761 O O . GLY A 1 105 ? -3.785 4.420 17.383 1.00 95.44 105 GLY A O 1
ATOM 762 N N . THR A 1 106 ? -2.994 2.413 16.719 1.00 95.44 106 THR A N 1
ATOM 763 C CA . THR A 1 106 ? -1.903 2.908 15.882 1.00 95.44 106 THR A CA 1
ATOM 764 C C . THR A 1 106 ? -1.922 2.234 14.523 1.00 95.44 106 THR A C 1
ATOM 766 O O . THR A 1 106 ? -2.356 1.090 14.387 1.00 95.44 106 THR A O 1
ATOM 769 N N . VAL A 1 107 ? -1.424 2.951 13.526 1.00 96.44 107 VAL A N 1
ATOM 770 C CA . VAL A 1 107 ? -1.114 2.455 12.191 1.00 96.44 107 VAL A CA 1
ATOM 771 C C . VAL A 1 107 ? 0.389 2.600 11.985 1.00 96.44 107 VAL A C 1
ATOM 773 O O . VAL A 1 107 ? 0.967 3.604 12.395 1.00 96.44 107 VAL A O 1
ATOM 776 N N . THR A 1 108 ? 1.043 1.617 11.378 1.00 95.00 108 THR A N 1
ATOM 777 C CA . THR A 1 108 ? 2.430 1.754 10.919 1.00 95.00 108 THR A CA 1
ATOM 778 C C . THR A 1 108 ? 2.462 1.986 9.420 1.00 95.00 108 THR A C 1
ATOM 780 O O . THR A 1 108 ? 1.528 1.630 8.710 1.00 95.00 108 THR A O 1
ATOM 783 N N . LYS A 1 109 ? 3.562 2.558 8.955 1.00 94.31 109 LYS A N 1
ATOM 784 C CA . LYS A 1 109 ? 3.885 2.745 7.545 1.00 94.31 109 LYS A CA 1
ATOM 785 C C . LYS A 1 109 ? 5.388 2.581 7.379 1.00 94.31 109 LYS A C 1
ATOM 787 O O . LYS A 1 109 ? 6.123 2.701 8.371 1.00 94.31 109 LYS A O 1
ATOM 792 N N . ASP A 1 110 ? 5.850 2.395 6.160 1.00 94.19 110 ASP A N 1
ATOM 793 C CA . ASP A 1 110 ? 7.269 2.469 5.880 1.00 94.19 110 ASP A CA 1
ATOM 794 C C . ASP A 1 110 ? 7.811 3.892 6.043 1.00 94.19 110 ASP A C 1
ATOM 796 O O . ASP A 1 110 ? 7.098 4.902 6.120 1.00 94.19 110 ASP A O 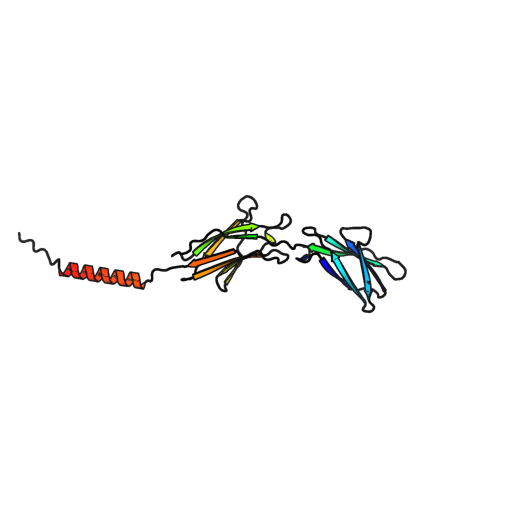1
ATOM 800 N N . SER A 1 111 ? 9.134 3.987 6.159 1.00 92.06 111 SER A N 1
ATOM 801 C CA . SER A 1 111 ? 9.807 5.264 6.392 1.00 92.06 111 SER A CA 1
ATOM 802 C C . SER A 1 111 ? 9.725 6.208 5.188 1.00 92.06 111 SER A C 1
ATOM 804 O O . SER A 1 111 ? 9.770 7.421 5.394 1.00 92.06 111 SER A O 1
ATOM 806 N N . TRP A 1 112 ? 9.576 5.668 3.974 1.00 91.56 112 TRP A N 1
ATOM 807 C CA . TRP A 1 112 ? 9.454 6.414 2.715 1.00 91.56 112 TRP A CA 1
ATOM 808 C C . TRP A 1 112 ? 8.016 6.790 2.339 1.00 91.56 112 TRP A C 1
ATOM 810 O O . TRP A 1 112 ? 7.837 7.605 1.440 1.00 91.56 112 TRP A O 1
ATOM 820 N N . GLU A 1 113 ? 7.008 6.224 3.003 1.00 92.31 113 GLU A N 1
ATOM 821 C CA . GLU A 1 113 ? 5.602 6.548 2.743 1.00 92.31 113 GLU A CA 1
ATOM 822 C C . GLU A 1 113 ? 5.176 7.841 3.445 1.00 92.31 113 GLU A C 1
ATOM 824 O O . GLU A 1 113 ? 5.697 8.186 4.511 1.00 92.31 113 GLU A O 1
ATOM 829 N N . ASP A 1 114 ? 4.161 8.524 2.921 1.00 90.81 114 ASP A N 1
ATOM 830 C CA . ASP A 1 114 ? 3.461 9.583 3.643 1.00 90.81 114 ASP A CA 1
ATOM 831 C C . ASP A 1 114 ? 2.166 9.048 4.272 1.00 90.81 114 ASP A C 1
ATOM 833 O O . ASP A 1 114 ? 1.536 8.123 3.771 1.00 90.81 114 ASP A O 1
ATOM 837 N N . TRP A 1 115 ? 1.685 9.658 5.363 1.00 91.75 115 TRP A N 1
ATOM 838 C CA . TRP A 1 115 ? 0.390 9.261 5.950 1.00 91.75 115 TRP A CA 1
ATOM 839 C C . TRP A 1 115 ? -0.791 9.434 4.989 1.00 91.75 115 TRP A C 1
ATOM 841 O O . TRP A 1 115 ? -1.829 8.813 5.191 1.00 91.75 115 TRP A O 1
ATOM 851 N N . SER A 1 116 ? -0.652 10.274 3.959 1.00 92.31 116 SER A N 1
ATOM 852 C CA . SER A 1 116 ? -1.650 10.411 2.894 1.00 92.31 116 SER A CA 1
ATOM 853 C C . SER A 1 116 ? -1.735 9.198 1.972 1.00 92.31 116 SER A C 1
ATOM 855 O O . SER A 1 116 ? -2.723 9.078 1.252 1.00 92.31 116 SER A O 1
ATOM 857 N N . ASP A 1 117 ? -0.720 8.333 1.980 1.00 93.25 117 ASP A N 1
ATOM 858 C CA . ASP A 1 117 ? -0.687 7.103 1.190 1.00 93.25 117 ASP A CA 1
ATOM 859 C C . ASP A 1 117 ? -1.344 5.934 1.941 1.00 93.25 117 ASP A C 1
ATOM 861 O O . ASP A 1 117 ? -1.657 4.917 1.334 1.00 93.25 117 ASP A O 1
ATOM 865 N N . ILE A 1 118 ? -1.652 6.102 3.235 1.00 96.25 118 ILE A N 1
ATOM 866 C CA . ILE A 1 118 ? -2.330 5.093 4.051 1.00 96.25 118 ILE A CA 1
ATOM 867 C C . ILE A 1 118 ? -3.804 5.451 4.250 1.00 96.25 118 ILE A C 1
ATOM 869 O O . ILE A 1 118 ? -4.160 6.501 4.786 1.00 96.25 118 ILE A O 1
ATOM 873 N N . THR A 1 119 ? -4.686 4.522 3.898 1.00 97.50 119 THR A N 1
ATOM 874 C CA . THR A 1 119 ? -6.125 4.620 4.146 1.00 97.50 119 THR A CA 1
ATOM 875 C C . THR A 1 119 ? -6.530 3.669 5.268 1.00 97.50 119 THR A C 1
ATOM 877 O O . THR A 1 119 ? -6.571 2.457 5.078 1.00 97.50 119 THR A O 1
ATOM 880 N N . LEU A 1 120 ? -6.882 4.213 6.437 1.00 98.00 120 LEU A N 1
ATOM 881 C CA . LEU A 1 120 ? -7.465 3.457 7.550 1.00 98.00 120 LEU A CA 1
ATOM 882 C C . LEU A 1 120 ? -8.990 3.411 7.424 1.00 98.00 120 LEU A C 1
ATOM 884 O O . LEU A 1 120 ? -9.643 4.443 7.254 1.00 98.00 120 LEU A O 1
ATOM 888 N N . THR A 1 121 ? -9.576 2.227 7.572 1.00 98.06 121 THR A N 1
ATOM 889 C CA . THR A 1 121 ? -11.028 2.049 7.561 1.00 98.06 121 THR A CA 1
ATOM 890 C C . THR A 1 121 ? -11.524 1.273 8.770 1.00 98.06 121 THR A C 1
ATOM 892 O O . THR A 1 121 ? -10.846 0.394 9.299 1.00 98.06 121 THR A O 1
ATOM 895 N N . VAL A 1 122 ? -12.734 1.621 9.198 1.00 97.94 122 VAL A N 1
ATOM 896 C CA . VAL A 1 122 ? -13.506 0.908 10.212 1.00 97.94 122 VAL A CA 1
ATOM 897 C C . VAL A 1 122 ? -14.786 0.411 9.559 1.00 97.94 122 VAL A C 1
ATOM 899 O O . VAL A 1 122 ? -15.515 1.187 8.942 1.00 97.94 122 VAL A O 1
ATOM 902 N N . GLN A 1 123 ? -15.074 -0.873 9.715 1.00 96.75 123 GLN A N 1
ATOM 903 C CA . GLN A 1 123 ? -16.292 -1.513 9.249 1.00 96.75 123 GLN A CA 1
ATOM 904 C C . GLN A 1 123 ? -17.123 -2.006 10.439 1.00 96.75 123 GLN A C 1
ATOM 906 O O . GLN A 1 123 ? -16.603 -2.606 11.380 1.00 96.75 123 GLN A O 1
ATOM 911 N N . LEU A 1 124 ? -18.431 -1.753 10.372 1.00 93.81 124 LEU A N 1
ATOM 912 C CA . LEU A 1 124 ? -19.446 -2.248 11.297 1.00 93.81 124 LEU A CA 1
ATOM 913 C C . LEU A 1 124 ? -20.610 -2.819 10.474 1.00 93.81 124 LEU A C 1
ATOM 915 O O . LEU A 1 124 ? -21.336 -2.083 9.799 1.00 93.81 124 LEU A O 1
ATOM 919 N N . GLY A 1 125 ? -20.780 -4.142 10.498 1.00 84.00 125 GLY A N 1
ATOM 920 C CA . GLY A 1 125 ? -21.727 -4.821 9.608 1.00 84.00 125 GLY A CA 1
ATOM 921 C C . GLY A 1 125 ? -21.378 -4.585 8.131 1.00 84.00 125 GLY A C 1
ATOM 922 O O . GLY A 1 125 ? -20.265 -4.882 7.702 1.00 84.00 125 GLY A O 1
ATOM 923 N N . THR A 1 126 ? -22.318 -4.046 7.347 1.00 81.69 126 THR A N 1
ATOM 924 C CA . THR A 1 126 ? -22.092 -3.669 5.934 1.00 81.69 126 THR A CA 1
ATOM 925 C C . THR A 1 126 ? -21.628 -2.222 5.752 1.00 81.69 126 THR A C 1
ATOM 927 O O . THR A 1 126 ? -21.358 -1.811 4.627 1.00 81.69 126 THR A O 1
ATOM 930 N N . GLY A 1 127 ? -21.599 -1.420 6.821 1.00 90.12 127 GLY A N 1
ATOM 931 C CA . GLY A 1 127 ? -21.142 -0.034 6.766 1.00 90.12 127 GLY A CA 1
ATOM 932 C C . GLY A 1 127 ? -19.628 0.048 6.927 1.00 90.12 127 GLY A C 1
ATOM 933 O O . GLY A 1 127 ? -19.077 -0.613 7.803 1.00 90.12 127 GLY A O 1
ATOM 934 N N . GLN A 1 128 ? -18.969 0.879 6.122 1.00 95.00 128 GLN A N 1
ATOM 935 C CA . GLN A 1 128 ? -17.534 1.152 6.206 1.00 95.00 128 GLN A CA 1
ATOM 936 C C . GLN A 1 128 ? -17.298 2.663 6.198 1.00 95.00 128 GLN A C 1
ATOM 938 O O . GLN A 1 128 ? -17.982 3.403 5.489 1.00 95.00 128 GLN A O 1
ATOM 943 N N . VAL A 1 129 ? -16.339 3.122 6.997 1.00 96.38 129 VAL A N 1
ATOM 944 C CA . VAL A 1 129 ? -15.958 4.531 7.099 1.00 96.38 129 VAL A CA 1
ATOM 945 C C . VAL A 1 129 ? -14.441 4.667 7.106 1.00 96.38 129 VAL A C 1
ATOM 947 O O . VAL A 1 129 ? -13.743 3.878 7.742 1.00 96.38 129 VAL A O 1
ATOM 950 N N . THR A 1 130 ? -13.927 5.674 6.406 1.00 96.62 130 THR A N 1
ATOM 951 C CA . THR A 1 130 ? -12.516 6.058 6.486 1.00 96.62 130 THR A CA 1
ATOM 952 C C . THR A 1 130 ? -12.280 6.851 7.764 1.00 96.62 130 THR A C 1
ATOM 954 O O . THR A 1 130 ? -12.994 7.814 8.049 1.00 96.62 130 THR A O 1
ATOM 957 N N . VAL A 1 131 ? -11.273 6.448 8.531 1.00 94.94 131 VAL A N 1
ATOM 958 C CA . VAL A 1 131 ? -10.893 7.096 9.784 1.00 94.94 131 VAL A CA 1
ATOM 959 C C . VAL A 1 131 ? -9.621 7.907 9.556 1.00 94.94 131 VAL A C 1
ATOM 961 O O . VAL A 1 131 ? -8.656 7.369 9.015 1.00 94.94 131 VAL A O 1
ATOM 964 N N . PRO A 1 132 ? -9.586 9.190 9.954 1.00 92.06 132 PRO A N 1
ATOM 965 C CA . PRO A 1 132 ? -8.371 9.977 9.842 1.00 92.06 132 PRO A CA 1
ATOM 966 C C . PRO A 1 132 ? -7.289 9.405 10.760 1.00 92.06 132 PRO A C 1
ATOM 968 O O . PRO A 1 132 ? -7.505 9.223 11.960 1.00 92.06 132 PRO A O 1
ATOM 971 N N . ILE A 1 133 ? -6.113 9.169 10.189 1.00 91.94 133 ILE A N 1
ATOM 972 C CA . ILE A 1 133 ? -4.898 8.905 10.953 1.00 91.94 133 ILE A CA 1
ATOM 973 C C . ILE A 1 133 ? -4.397 10.258 11.457 1.00 91.94 133 ILE A C 1
ATOM 975 O O . ILE A 1 133 ? -4.203 11.199 10.684 1.00 91.94 133 ILE A O 1
ATOM 979 N N . THR A 1 134 ? -4.241 10.387 12.767 1.00 81.38 134 THR A N 1
ATOM 980 C CA . THR A 1 134 ? -3.798 11.618 13.418 1.00 81.38 134 THR A CA 1
ATOM 981 C C . THR A 1 134 ? -2.342 11.490 13.842 1.00 81.38 134 THR A C 1
ATOM 983 O O . THR A 1 134 ? -1.966 10.560 14.534 1.00 81.38 134 THR A O 1
ATOM 986 N N . SER A 1 135 ? -1.506 12.467 13.500 1.00 61.88 135 SER A N 1
ATOM 987 C CA . SER A 1 135 ? -0.190 12.602 14.132 1.00 61.88 135 SER A CA 1
ATOM 988 C C . SER A 1 135 ? -0.362 13.399 15.426 1.00 61.88 135 SER A C 1
ATOM 990 O O . SER A 1 135 ? -0.293 14.634 15.407 1.00 61.88 135 SER A O 1
ATOM 992 N N . VAL A 1 136 ? -0.576 12.731 16.560 1.00 51.84 136 VAL A N 1
ATOM 993 C CA . VAL A 1 136 ? -0.506 13.416 17.856 1.00 51.84 136 VAL A CA 1
ATOM 994 C C . VAL A 1 136 ? 0.967 13.529 18.246 1.00 51.84 136 VAL A C 1
ATOM 996 O O . VAL A 1 136 ? 1.558 12.608 18.789 1.00 51.84 136 VAL A O 1
ATOM 999 N N . SER A 1 137 ? 1.578 14.675 17.922 1.00 47.88 137 SER A N 1
ATOM 1000 C CA . SER A 1 137 ? 2.929 15.073 18.359 1.00 47.88 137 SER A CA 1
ATOM 1001 C C . SER A 1 137 ? 3.995 13.968 18.260 1.00 47.88 137 SER A C 1
ATOM 1003 O O . SER A 1 137 ? 4.493 13.503 19.280 1.00 47.88 137 SER A O 1
ATOM 1005 N N . GLY A 1 138 ? 4.378 13.563 17.045 1.00 53.16 138 GLY A N 1
ATOM 1006 C CA . GLY A 1 138 ? 5.529 12.661 16.888 1.00 53.16 138 GLY A CA 1
ATOM 1007 C C . GLY A 1 138 ? 5.477 11.656 15.747 1.00 53.16 138 GLY A C 1
ATOM 1008 O O . GLY A 1 138 ? 6.369 10.817 15.689 1.00 53.16 138 GLY A O 1
ATOM 1009 N N . ASN A 1 139 ? 4.504 11.745 14.832 1.00 62.91 139 ASN A N 1
ATOM 1010 C CA . ASN A 1 139 ? 4.413 10.815 13.703 1.00 62.91 139 ASN A CA 1
ATOM 1011 C C . ASN A 1 139 ? 4.174 9.355 14.150 1.00 62.91 139 ASN A C 1
ATOM 1013 O O . ASN A 1 139 ? 4.704 8.428 13.547 1.00 62.91 139 ASN A O 1
ATOM 1017 N N . ASP A 1 140 ? 3.400 9.155 15.221 1.00 78.69 140 ASP A N 1
ATOM 1018 C CA . ASP A 1 140 ? 3.171 7.848 15.856 1.00 78.69 140 ASP A CA 1
ATOM 1019 C C . ASP A 1 140 ? 2.084 6.994 15.179 1.00 78.69 140 ASP A C 1
ATOM 1021 O O . ASP A 1 140 ? 1.858 5.852 15.580 1.00 78.69 140 ASP A O 1
ATOM 1025 N N . GLY A 1 141 ? 1.402 7.544 14.169 1.00 89.69 141 GLY A N 1
ATOM 1026 C CA . GLY A 1 141 ? 0.327 6.861 13.451 1.00 89.69 141 GLY A CA 1
ATOM 1027 C C . GLY A 1 141 ? -0.913 6.607 14.301 1.00 89.69 141 GLY A C 1
ATOM 1028 O O . GLY A 1 141 ? -1.672 5.683 14.013 1.00 89.69 141 GLY A O 1
ATOM 1029 N N . SER A 1 142 ? -1.122 7.376 15.370 1.00 93.12 142 SER A N 1
ATOM 1030 C CA . SER A 1 142 ? -2.282 7.205 16.240 1.00 93.12 142 SER A CA 1
ATOM 1031 C C . SER A 1 142 ? -3.598 7.540 15.528 1.00 93.12 142 SER A C 1
ATOM 1033 O O . SER A 1 142 ? -3.673 8.396 14.650 1.00 93.12 142 SER A O 1
ATOM 1035 N N . TYR A 1 143 ? -4.686 6.881 15.913 1.00 94.56 143 TYR A N 1
ATOM 1036 C CA . TYR A 1 143 ? -6.029 7.269 15.483 1.00 94.56 143 TYR A CA 1
ATOM 1037 C C . TYR A 1 143 ? -7.000 7.259 16.660 1.00 94.56 143 TYR A C 1
ATOM 1039 O O . TYR A 1 143 ? -6.815 6.542 17.647 1.00 94.56 143 TYR A O 1
ATOM 1047 N N . SER A 1 144 ? -8.052 8.069 16.550 1.00 94.31 144 SER A N 1
ATOM 1048 C CA . SER A 1 144 ? -9.159 8.107 17.504 1.00 94.31 144 SER A CA 1
ATOM 1049 C C . SER A 1 144 ? -10.461 8.393 16.767 1.00 94.31 144 SER A C 1
ATOM 1051 O O . SER A 1 144 ? -10.561 9.372 16.026 1.00 94.31 144 SER A O 1
ATOM 1053 N N . TYR A 1 145 ? -11.458 7.530 16.946 1.00 95.50 145 TYR A N 1
ATOM 1054 C CA . TYR A 1 145 ? -12.719 7.610 16.217 1.00 95.50 145 TYR A CA 1
ATOM 1055 C C . TYR A 1 145 ? -13.911 7.237 17.095 1.00 95.50 145 TYR A C 1
ATOM 1057 O O . TYR A 1 145 ? -13.931 6.180 17.718 1.00 95.50 145 TYR A O 1
ATOM 1065 N N . SER A 1 146 ? -14.934 8.093 17.123 1.00 96.38 146 SER A N 1
ATOM 1066 C CA . SER A 1 146 ? -16.191 7.810 17.820 1.00 96.38 146 SER A CA 1
ATOM 1067 C C . SER A 1 146 ? -17.113 6.989 16.923 1.00 96.38 146 SER A C 1
ATOM 1069 O O . SER A 1 146 ? -17.768 7.542 16.041 1.00 96.38 146 SER A O 1
ATOM 1071 N N . LEU A 1 147 ? -17.201 5.684 17.180 1.00 96.69 147 LEU A N 1
ATOM 1072 C CA . LEU A 1 147 ? -18.061 4.766 16.440 1.00 96.69 147 LEU A CA 1
ATOM 1073 C C . LEU A 1 147 ? -19.428 4.635 17.121 1.00 96.69 147 LEU A C 1
ATOM 1075 O O . LEU A 1 147 ? -19.511 4.283 18.297 1.00 96.69 147 LEU A O 1
ATOM 1079 N N . SER A 1 148 ? -20.506 4.881 16.376 1.00 96.12 148 SER A N 1
ATOM 1080 C CA . SER A 1 148 ? -21.876 4.615 16.829 1.00 96.12 148 SER A CA 1
ATOM 1081 C C . SER A 1 148 ? -22.191 3.119 16.830 1.00 96.12 148 SER A C 1
ATOM 1083 O O . SER A 1 148 ? -21.815 2.404 15.907 1.00 96.12 148 SER A O 1
ATOM 1085 N N . LEU A 1 149 ? -22.921 2.664 17.848 1.00 95.44 149 LEU A N 1
ATOM 1086 C CA . LEU A 1 149 ? -23.301 1.268 18.048 1.00 95.44 149 LEU A CA 1
ATOM 1087 C C . LEU A 1 149 ? -24.812 1.068 17.880 1.00 95.44 149 LEU A C 1
ATOM 1089 O O . LEU A 1 149 ? -25.625 1.815 18.437 1.00 95.44 149 LEU A O 1
ATOM 1093 N N . ALA A 1 150 ? -25.191 0.008 17.170 1.00 94.06 150 ALA A N 1
ATOM 1094 C CA . ALA A 1 150 ? -26.554 -0.511 17.180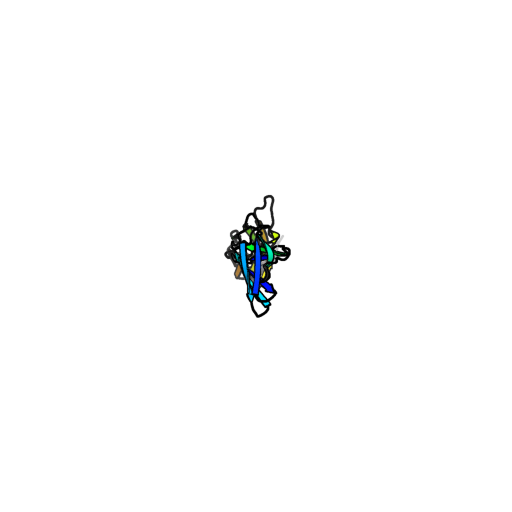 1.00 94.06 150 ALA A CA 1
ATOM 1095 C C . ALA A 1 150 ? -26.827 -1.264 18.492 1.00 94.06 150 ALA A C 1
ATOM 1097 O O . ALA A 1 150 ? -25.894 -1.635 19.198 1.00 94.06 150 ALA A O 1
ATOM 1098 N N . GLU A 1 151 ? -28.096 -1.461 18.854 1.00 93.25 151 GLU A N 1
ATOM 1099 C CA . GLU A 1 151 ? -28.442 -2.376 19.954 1.00 93.25 151 GLU A CA 1
ATOM 1100 C C . GLU A 1 151 ? -28.051 -3.814 19.589 1.00 93.25 151 GLU A C 1
ATOM 1102 O O . GLU A 1 151 ? -28.176 -4.213 18.431 1.00 93.25 151 GLU A O 1
ATOM 1107 N N . GLY A 1 152 ? -27.599 -4.584 20.578 1.00 94.88 152 GLY A N 1
ATOM 1108 C CA . GLY A 1 152 ? -27.087 -5.937 20.377 1.00 94.88 152 GLY A CA 1
ATOM 1109 C C . GLY A 1 152 ? -25.601 -5.976 20.005 1.00 94.88 152 GLY A C 1
ATOM 1110 O O . GLY A 1 152 ? -24.833 -5.067 20.341 1.00 94.88 152 GLY A O 1
ATOM 1111 N N . ALA A 1 153 ? -25.201 -7.038 19.306 1.00 95.75 153 ALA A N 1
ATOM 1112 C CA . ALA A 1 153 ? -23.807 -7.306 18.971 1.00 95.75 153 ALA A CA 1
ATOM 1113 C C . ALA A 1 153 ? -23.295 -6.398 17.846 1.00 95.75 153 ALA A C 1
ATOM 1115 O O . ALA A 1 153 ? -23.848 -6.362 16.746 1.00 95.75 153 ALA A O 1
ATOM 1116 N N . ASN A 1 154 ? -22.181 -5.713 18.102 1.00 96.50 154 ASN A N 1
ATOM 1117 C CA . ASN A 1 154 ? -21.488 -4.868 17.136 1.00 96.50 154 ASN A CA 1
ATOM 1118 C C . ASN A 1 154 ? -20.107 -5.460 16.841 1.00 96.50 154 ASN A C 1
ATOM 1120 O O . ASN A 1 154 ? -19.189 -5.304 17.646 1.00 96.50 154 ASN A O 1
ATOM 1124 N N . THR A 1 155 ? -19.953 -6.133 15.698 1.00 96.25 155 THR A N 1
ATOM 1125 C CA . THR A 1 155 ? -18.655 -6.646 15.230 1.00 96.25 155 THR A CA 1
ATOM 1126 C C . THR A 1 155 ? -17.922 -5.569 14.442 1.00 96.25 155 THR A C 1
ATOM 1128 O O . THR A 1 155 ? -18.357 -5.168 13.363 1.00 96.25 155 THR A O 1
ATOM 1131 N N . ILE A 1 156 ? -16.811 -5.111 15.006 1.00 97.44 156 ILE A N 1
ATOM 1132 C CA . ILE A 1 156 ? -15.990 -4.011 14.518 1.00 97.44 156 ILE A CA 1
ATOM 1133 C C . ILE A 1 156 ? -14.750 -4.602 13.864 1.00 97.44 156 ILE A C 1
ATOM 1135 O O . ILE A 1 156 ? -14.071 -5.440 14.456 1.00 97.44 156 ILE A O 1
ATOM 1139 N N . VAL A 1 157 ? -14.454 -4.136 12.660 1.00 97.62 157 VAL A N 1
ATOM 1140 C CA . VAL A 1 157 ? -13.294 -4.522 11.858 1.00 97.62 157 VAL A CA 1
ATOM 1141 C C . VAL A 1 157 ? -12.522 -3.252 11.541 1.00 97.62 157 VAL A C 1
ATOM 1143 O O . VAL A 1 157 ? -13.109 -2.274 11.090 1.00 97.62 157 VAL A O 1
ATOM 1146 N N . VAL A 1 158 ? -11.220 -3.248 11.790 1.00 98.19 158 VAL A N 1
ATOM 1147 C CA . VAL A 1 158 ? -10.322 -2.132 11.500 1.00 98.19 158 VAL A CA 1
ATOM 1148 C C . VAL A 1 158 ? -9.187 -2.646 10.628 1.00 98.19 158 VAL A C 1
ATOM 1150 O O . VAL A 1 158 ? -8.547 -3.644 10.961 1.00 98.19 158 VAL A O 1
ATOM 1153 N N . GLN A 1 159 ? -8.956 -1.975 9.504 1.00 98.25 159 GLN A N 1
ATOM 1154 C CA . GLN A 1 159 ? -7.933 -2.350 8.532 1.00 98.25 159 GLN A CA 1
ATOM 1155 C C . GLN A 1 159 ? -7.371 -1.105 7.852 1.00 98.25 159 GLN A C 1
ATOM 1157 O O . GLN A 1 159 ? -8.122 -0.173 7.549 1.00 98.25 159 GLN A O 1
ATOM 1162 N N . ALA A 1 160 ? -6.067 -1.107 7.589 1.00 98.31 160 ALA A N 1
ATOM 1163 C CA . ALA A 1 160 ? -5.407 -0.108 6.761 1.00 98.31 160 ALA A CA 1
ATOM 1164 C C . ALA A 1 160 ? -4.985 -0.707 5.417 1.00 98.31 160 ALA A C 1
ATOM 1166 O O . ALA A 1 160 ? -4.773 -1.912 5.302 1.00 98.31 160 ALA A O 1
ATOM 1167 N N . ILE A 1 161 ? -4.869 0.144 4.407 1.00 98.19 161 ILE A N 1
ATOM 1168 C CA . ILE A 1 161 ? -4.325 -0.194 3.095 1.00 98.19 161 ILE A CA 1
ATOM 1169 C C . ILE A 1 161 ? -3.419 0.947 2.634 1.00 98.19 161 ILE A C 1
ATOM 1171 O O . ILE A 1 161 ? -3.775 2.110 2.833 1.00 98.19 161 ILE A O 1
ATOM 1175 N N . ASP A 1 162 ? -2.259 0.625 2.075 1.00 97.69 162 ASP A N 1
ATOM 1176 C CA . ASP A 1 162 ? -1.352 1.617 1.481 1.00 97.69 162 ASP A CA 1
ATOM 1177 C C . ASP A 1 162 ? -1.724 1.969 0.024 1.00 97.69 162 ASP A C 1
ATOM 1179 O O . ASP A 1 162 ? -2.723 1.488 -0.525 1.00 97.69 162 ASP A O 1
ATOM 1183 N N . GLU A 1 163 ? -0.907 2.804 -0.627 1.00 96.25 163 GLU A N 1
ATOM 1184 C CA . GLU A 1 163 ? -1.099 3.209 -2.022 1.00 96.25 163 GLU A CA 1
ATOM 1185 C C . GLU A 1 163 ? -0.856 2.065 -3.022 1.00 96.25 163 GLU A C 1
ATOM 1187 O O . GLU A 1 163 ? -1.532 1.991 -4.053 1.00 96.25 163 GLU A O 1
ATOM 1192 N N . ALA A 1 164 ? 0.071 1.148 -2.729 1.00 96.81 164 ALA A N 1
ATOM 1193 C CA . ALA A 1 164 ? 0.313 -0.051 -3.540 1.00 96.81 164 ALA A CA 1
ATOM 1194 C C . ALA A 1 164 ? -0.844 -1.074 -3.427 1.00 96.81 164 ALA A C 1
ATOM 1196 O O . ALA A 1 164 ? -0.969 -2.036 -4.208 1.00 96.81 164 ALA A O 1
ATOM 1197 N N . GLY A 1 165 ? -1.72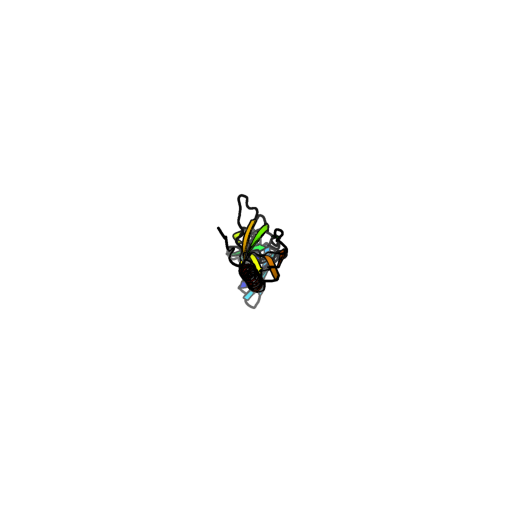0 -0.848 -2.449 1.00 97.56 165 GLY A N 1
ATOM 1198 C CA . GLY A 1 165 ? -2.891 -1.622 -2.112 1.00 97.56 165 GLY A CA 1
ATOM 1199 C C . GLY A 1 165 ? -2.604 -2.793 -1.170 1.00 97.56 165 GLY A C 1
ATOM 1200 O O . GLY A 1 165 ? -3.401 -3.740 -1.161 1.00 97.56 165 GLY A O 1
ATOM 1201 N N . ASN A 1 166 ? -1.488 -2.820 -0.443 1.00 98.12 166 ASN A N 1
ATOM 1202 C CA . ASN A 1 166 ? -1.225 -3.898 0.505 1.00 98.12 166 ASN A CA 1
ATOM 1203 C C . ASN A 1 166 ? -2.118 -3.711 1.743 1.00 98.12 166 ASN A C 1
ATOM 1205 O O . ASN A 1 166 ? -2.055 -2.673 2.404 1.00 98.12 166 ASN A O 1
ATOM 1209 N N . PRO A 1 167 ? -3.000 -4.677 2.059 1.00 98.06 167 PRO A N 1
ATOM 1210 C CA . PRO A 1 167 ? -3.862 -4.572 3.224 1.00 98.06 167 PRO A CA 1
ATOM 1211 C C . PRO A 1 167 ? -3.120 -5.015 4.486 1.00 98.06 167 PRO A C 1
ATOM 1213 O O . PRO A 1 167 ? -2.407 -6.020 4.473 1.00 98.06 167 PRO A O 1
ATOM 1216 N N . SER A 1 168 ? -3.365 -4.324 5.595 1.00 98.56 168 SER A N 1
ATOM 1217 C CA . SER A 1 168 ? -2.960 -4.791 6.917 1.00 98.56 168 SER A CA 1
ATOM 1218 C C . SER A 1 168 ? -3.702 -6.070 7.304 1.00 98.56 168 SER A C 1
ATOM 1220 O O . SER A 1 168 ? -4.814 -6.346 6.826 1.00 98.56 168 SER A O 1
ATOM 1222 N N . ASP A 1 169 ? -3.152 -6.784 8.286 1.00 98.25 169 ASP A N 1
ATOM 1223 C CA . ASP A 1 169 ? -3.954 -7.706 9.084 1.00 98.25 169 ASP A CA 1
ATOM 1224 C C . ASP A 1 169 ? -5.150 -6.967 9.701 1.00 98.25 169 ASP A C 1
ATOM 1226 O O . ASP A 1 169 ? -5.096 -5.769 10.010 1.00 98.25 169 ASP A O 1
ATOM 1230 N N . VAL A 1 170 ? -6.253 -7.693 9.867 1.00 97.19 170 VAL A N 1
ATOM 1231 C CA . VAL A 1 170 ? -7.484 -7.146 10.434 1.00 97.19 170 VAL A CA 1
ATOM 1232 C C . VAL A 1 170 ? -7.397 -7.128 11.956 1.00 97.19 170 VAL A C 1
ATOM 1234 O O . VAL A 1 170 ? -7.318 -8.179 12.598 1.00 97.19 170 VAL A O 1
ATOM 1237 N N . ALA A 1 171 ? -7.541 -5.943 12.545 1.00 97.62 171 ALA A N 1
ATOM 1238 C CA . ALA A 1 171 ? -7.865 -5.809 13.958 1.00 97.62 171 ALA A CA 1
ATOM 1239 C C . ALA A 1 171 ? -9.389 -5.863 14.131 1.00 97.62 171 ALA A C 1
ATOM 1241 O O . ALA A 1 171 ? -10.130 -5.214 13.395 1.00 97.62 171 ALA A O 1
ATOM 1242 N N . HIS A 1 172 ? -9.886 -6.639 15.092 1.00 96.19 172 HIS A N 1
ATOM 1243 C CA . HIS A 1 172 ? -11.324 -6.781 15.304 1.00 96.19 172 HIS A CA 1
ATOM 1244 C C . HIS A 1 172 ? -11.689 -6.780 16.784 1.00 96.19 172 HIS A C 1
ATOM 1246 O O . HIS A 1 172 ? -10.896 -7.158 17.644 1.00 96.19 172 HIS A O 1
ATOM 1252 N N . ALA A 1 173 ? -12.918 -6.367 17.070 1.00 97.19 173 ALA A N 1
ATOM 1253 C CA . ALA A 1 173 ? -13.513 -6.417 18.396 1.00 97.19 173 ALA A CA 1
ATOM 1254 C C . ALA A 1 173 ? -15.024 -6.625 18.275 1.00 97.19 173 ALA A C 1
ATOM 1256 O O . ALA A 1 173 ? -15.624 -6.308 17.250 1.00 97.19 173 ALA A O 1
ATOM 1257 N N . THR A 1 174 ? -15.653 -7.147 19.325 1.00 97.12 174 THR A N 1
ATOM 1258 C CA . THR A 1 174 ? -17.116 -7.189 19.421 1.00 97.12 174 THR A CA 1
ATOM 1259 C C . THR A 1 174 ? -17.552 -6.472 20.686 1.00 97.12 174 THR A C 1
ATOM 1261 O O . THR A 1 174 ? -17.011 -6.740 21.755 1.00 97.12 174 THR A O 1
ATOM 1264 N N . VAL A 1 175 ? -18.516 -5.563 20.549 1.00 97.75 175 VAL A N 1
ATOM 1265 C CA . VAL A 1 175 ? -19.129 -4.843 21.670 1.00 97.75 175 VAL A CA 1
ATOM 1266 C C . VAL A 1 175 ? -20.625 -5.127 21.675 1.00 97.75 175 VAL A C 1
ATOM 1268 O O . VAL A 1 175 ? -21.326 -4.820 20.710 1.00 97.75 175 VAL A O 1
ATOM 1271 N N . GLU A 1 176 ? -21.131 -5.695 22.763 1.00 97.44 176 GLU A N 1
ATOM 1272 C CA . GLU A 1 176 ? -22.565 -5.889 22.965 1.00 97.44 176 GLU A CA 1
ATOM 1273 C C . GLU A 1 176 ? -23.170 -4.622 23.580 1.00 97.44 176 GLU A C 1
ATOM 1275 O O . GLU A 1 176 ? -22.866 -4.251 24.719 1.00 97.44 176 GLU A O 1
ATOM 1280 N N . ARG A 1 177 ? -24.048 -3.940 22.841 1.00 96.19 177 ARG A N 1
ATOM 1281 C CA . ARG A 1 177 ? -24.780 -2.793 23.375 1.00 96.19 177 ARG A CA 1
ATOM 1282 C C . ARG A 1 177 ? -26.107 -3.246 23.971 1.00 96.19 177 ARG A C 1
ATOM 1284 O O . ARG A 1 177 ? -27.039 -3.593 23.247 1.00 96.19 177 ARG A O 1
ATOM 1291 N N . THR A 1 178 ? -26.222 -3.143 25.289 1.00 93.12 178 THR A N 1
ATOM 1292 C CA . THR A 1 178 ? -27.452 -3.450 26.025 1.00 93.12 178 THR A CA 1
ATOM 1293 C C . THR A 1 178 ? -28.191 -2.171 26.387 1.00 93.12 178 THR A C 1
ATOM 1295 O O . THR A 1 178 ? -27.635 -1.275 27.012 1.00 93.12 178 THR A O 1
ATOM 1298 N N . VAL A 1 179 ? -29.464 -2.077 26.015 1.00 86.00 179 VAL A N 1
ATOM 1299 C CA . VAL A 1 179 ? -30.341 -1.003 26.489 1.00 86.00 179 VAL A CA 1
ATOM 1300 C C . VAL A 1 179 ? -31.330 -1.568 27.495 1.00 86.00 179 VAL A C 1
ATOM 1302 O O . VAL A 1 179 ? -31.930 -2.624 27.287 1.00 86.00 179 VAL A O 1
ATOM 1305 N N . THR A 1 180 ? -31.536 -0.866 28.603 1.00 76.00 180 THR A N 1
ATOM 1306 C CA . THR A 1 180 ? -32.664 -1.163 29.482 1.00 76.00 180 THR A CA 1
ATOM 1307 C C . THR A 1 180 ? -33.950 -0.773 28.759 1.00 76.00 180 THR A C 1
ATOM 1309 O O . THR A 1 180 ? -34.201 0.397 28.471 1.00 76.00 180 THR A O 1
ATOM 1312 N N . SER A 1 181 ? -34.768 -1.775 28.432 1.00 75.81 181 SER A N 1
ATOM 1313 C CA . SER A 1 181 ? -36.045 -1.571 27.747 1.00 75.81 181 SER A CA 1
ATOM 1314 C C . SER A 1 181 ? -36.913 -0.552 28.489 1.00 75.81 181 SER A C 1
ATOM 1316 O O . SER A 1 181 ? -37.091 -0.635 29.707 1.00 75.81 181 SER A O 1
ATOM 1318 N N . TRP A 1 182 ? -37.534 0.363 27.742 1.00 69.69 182 TRP A N 1
ATOM 1319 C CA . TRP A 1 182 ? -38.546 1.288 28.268 1.00 69.69 182 TRP A CA 1
ATOM 1320 C C . TRP A 1 182 ? -39.671 0.560 29.016 1.00 69.69 182 TRP A C 1
ATOM 1322 O O . TRP A 1 182 ? -40.210 1.085 29.989 1.00 69.69 182 TRP A O 1
ATOM 1332 N N . GLY A 1 183 ? -39.984 -0.677 28.616 1.00 71.56 183 GLY A N 1
ATOM 1333 C CA . GLY A 1 183 ? -40.955 -1.527 29.300 1.00 71.56 183 GLY A CA 1
ATOM 1334 C C . GLY A 1 183 ? -40.565 -1.837 30.746 1.00 71.56 183 GLY A C 1
ATOM 1335 O O . GLY A 1 183 ? -41.437 -1.890 31.605 1.00 71.56 183 GLY A O 1
ATOM 1336 N N . ILE A 1 184 ? -39.269 -1.956 31.051 1.00 72.62 184 ILE A N 1
ATOM 1337 C CA . ILE A 1 184 ? -38.788 -2.181 32.421 1.00 72.62 184 ILE A CA 1
ATOM 1338 C C . ILE A 1 184 ? -39.059 -0.943 33.280 1.00 72.62 184 ILE A C 1
ATOM 1340 O O . ILE A 1 184 ? -39.614 -1.062 34.371 1.00 72.62 184 ILE A O 1
ATOM 1344 N N . TYR A 1 185 ? -38.756 0.255 32.773 1.00 76.12 185 TYR A N 1
ATOM 1345 C CA . TYR A 1 185 ? -39.065 1.500 33.482 1.00 76.12 185 TYR A CA 1
ATOM 1346 C C . TYR A 1 185 ? -40.571 1.714 33.646 1.00 76.12 185 TYR A C 1
ATOM 1348 O O . TYR A 1 185 ? -41.017 2.085 34.729 1.00 76.12 185 TYR A O 1
ATOM 1356 N N . ALA A 1 186 ? -41.367 1.430 32.614 1.00 78.38 186 ALA A N 1
ATOM 1357 C CA . ALA A 1 186 ? -42.821 1.525 32.688 1.00 78.38 186 ALA A CA 1
ATOM 1358 C C . ALA A 1 186 ? -43.402 0.570 33.746 1.00 78.38 186 ALA A C 1
ATOM 1360 O O . ALA A 1 186 ? -44.230 0.983 34.554 1.00 78.38 186 ALA A O 1
ATOM 1361 N N . VAL A 1 187 ? -42.926 -0.678 33.804 1.00 85.44 187 VAL A N 1
ATOM 1362 C CA . VAL A 1 187 ? -43.342 -1.657 34.822 1.00 85.44 187 VAL A CA 1
ATOM 1363 C C . VAL A 1 187 ? -42.953 -1.196 36.226 1.00 85.44 187 VAL A C 1
ATOM 1365 O O . VAL A 1 187 ? -43.787 -1.236 37.129 1.00 85.44 187 VAL A O 1
ATOM 1368 N N . ILE A 1 188 ? -41.725 -0.705 36.419 1.00 84.75 188 ILE A N 1
ATOM 1369 C CA . ILE A 1 188 ? -41.278 -0.168 37.712 1.00 84.75 188 ILE A CA 1
ATOM 1370 C C . ILE A 1 188 ? -42.159 1.013 38.142 1.00 84.75 188 ILE A C 1
ATOM 1372 O O . ILE A 1 188 ? -42.610 1.050 39.287 1.00 84.75 188 ILE A O 1
ATOM 1376 N N . LEU A 1 189 ? -42.463 1.946 37.235 1.00 86.88 189 LEU A N 1
ATOM 1377 C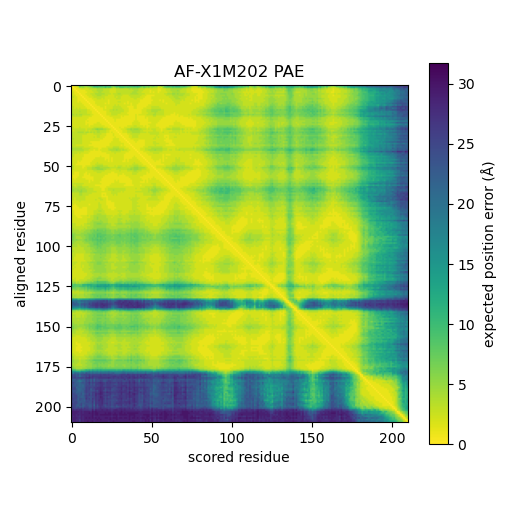 CA . LEU A 1 189 ? -43.335 3.089 37.526 1.00 86.88 189 LEU A CA 1
ATOM 1378 C C . LEU A 1 189 ? -44.759 2.655 37.894 1.00 86.88 189 LEU A C 1
ATOM 1380 O O . LEU A 1 189 ? -45.330 3.197 38.841 1.00 86.88 189 LEU A O 1
ATOM 1384 N N . VAL A 1 190 ? -45.318 1.657 37.204 1.00 90.94 190 VAL A N 1
ATOM 1385 C CA . VAL A 1 190 ? -46.631 1.086 37.543 1.00 90.94 190 VAL A CA 1
ATOM 1386 C C . VAL A 1 190 ? -46.606 0.454 38.935 1.00 90.94 190 VAL A C 1
ATOM 1388 O O . VAL A 1 190 ? -47.498 0.722 39.737 1.00 90.94 190 VAL A O 1
ATOM 1391 N N . ILE A 1 191 ? -45.579 -0.332 39.264 1.00 91.19 191 ILE A N 1
ATOM 1392 C CA . ILE A 1 191 ? -45.437 -0.950 40.590 1.00 91.19 191 ILE A CA 1
ATOM 1393 C C . ILE A 1 191 ? -45.348 0.122 41.684 1.00 91.19 191 ILE A C 1
ATOM 1395 O O . ILE A 1 191 ? -4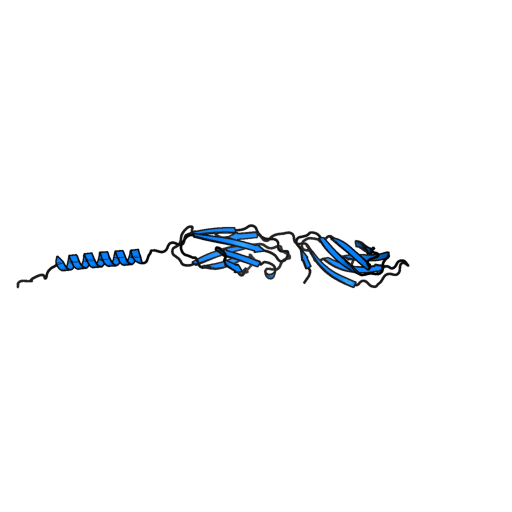6.050 0.027 42.691 1.00 91.19 191 ILE A O 1
ATOM 1399 N N . ILE A 1 192 ? -44.541 1.168 41.480 1.00 92.06 192 ILE A N 1
ATOM 1400 C CA . ILE A 1 192 ? -44.432 2.292 42.420 1.00 92.06 192 ILE A CA 1
ATOM 1401 C C . ILE A 1 192 ? -45.794 2.975 42.606 1.00 92.06 192 ILE A C 1
ATOM 1403 O O . ILE A 1 192 ? -46.204 3.219 43.741 1.00 92.06 192 ILE A O 1
ATOM 1407 N N . ALA A 1 193 ? -46.524 3.242 41.519 1.00 91.00 193 ALA A N 1
ATOM 1408 C CA . ALA A 1 193 ? -47.851 3.850 41.582 1.00 91.00 193 ALA A CA 1
ATOM 1409 C C . ALA A 1 193 ? -48.855 2.980 42.362 1.00 91.00 193 ALA A C 1
ATOM 1411 O O . ALA A 1 193 ? -49.610 3.504 43.182 1.00 91.00 193 ALA A O 1
ATOM 1412 N N . LEU A 1 194 ? -48.830 1.657 42.166 1.00 94.19 194 LEU A N 1
ATOM 1413 C CA . LEU A 1 194 ? -49.682 0.713 42.897 1.00 94.19 194 LEU A CA 1
ATOM 1414 C C . LEU A 1 194 ? -49.348 0.670 44.397 1.00 94.19 194 LEU A C 1
ATOM 1416 O O . LEU A 1 194 ? -50.261 0.652 45.222 1.00 94.19 194 LEU A O 1
ATOM 1420 N N . ILE A 1 195 ? -48.064 0.704 44.766 1.00 92.00 195 ILE A N 1
ATOM 1421 C CA . ILE A 1 195 ? -47.634 0.751 46.174 1.00 92.00 195 ILE A CA 1
ATOM 1422 C C . ILE A 1 195 ? -48.088 2.058 46.832 1.00 92.00 195 ILE A C 1
ATOM 1424 O O . ILE A 1 195 ? -48.649 2.029 47.927 1.00 92.00 195 ILE A O 1
ATOM 1428 N N . LEU A 1 196 ? -47.894 3.202 46.168 1.00 91.19 196 LEU A N 1
ATOM 1429 C CA . LEU A 1 196 ? -48.335 4.503 46.681 1.00 91.19 196 LEU A CA 1
ATOM 1430 C C . LEU A 1 196 ? -49.858 4.558 46.857 1.00 91.19 196 LEU A C 1
ATOM 1432 O O . LEU A 1 196 ? -50.335 5.046 47.883 1.00 91.19 196 LEU A O 1
ATOM 1436 N N . ALA A 1 197 ? -50.618 4.009 45.905 1.00 88.38 197 ALA A N 1
ATOM 1437 C CA . ALA A 1 197 ? -52.069 3.895 46.016 1.00 88.38 197 ALA A CA 1
ATOM 1438 C C . ALA A 1 197 ? -52.483 3.023 47.213 1.00 88.38 197 ALA A C 1
ATOM 1440 O O . ALA A 1 197 ? -53.353 3.419 47.988 1.00 88.38 197 ALA A O 1
ATOM 1441 N N . ALA A 1 198 ? -51.828 1.877 47.421 1.00 88.69 198 ALA A N 1
ATOM 1442 C CA . ALA A 1 198 ? -52.090 1.018 48.573 1.00 88.69 198 ALA A CA 1
ATOM 1443 C C . ALA A 1 198 ? -51.786 1.736 49.900 1.00 88.69 198 ALA A C 1
ATOM 1445 O O . ALA A 1 198 ? -52.621 1.739 50.803 1.00 88.69 198 ALA A O 1
ATOM 1446 N N . VAL A 1 199 ? -50.638 2.413 50.015 1.00 86.12 199 VAL A N 1
ATOM 1447 C CA . VAL A 1 199 ? -50.282 3.190 51.216 1.00 86.12 199 VAL A CA 1
ATOM 1448 C C . VAL A 1 199 ? -51.312 4.285 51.491 1.00 86.12 199 VAL A C 1
ATOM 1450 O O . VAL A 1 199 ? -51.720 4.443 52.636 1.00 86.12 199 VAL A O 1
ATOM 1453 N N . ALA A 1 200 ? -51.781 5.003 50.469 1.00 83.75 200 ALA A N 1
ATOM 1454 C CA . ALA A 1 200 ? -52.812 6.028 50.632 1.00 83.75 200 ALA A CA 1
ATOM 1455 C C . ALA A 1 200 ? -54.150 5.452 51.135 1.00 83.75 200 ALA A C 1
ATOM 1457 O O . ALA A 1 200 ? -54.825 6.091 51.941 1.00 83.75 200 ALA A O 1
ATOM 1458 N N . ILE A 1 201 ? -54.511 4.238 50.708 1.00 84.00 201 ILE A N 1
ATOM 1459 C CA . ILE A 1 201 ? -55.709 3.531 51.188 1.00 84.00 201 ILE A CA 1
ATOM 1460 C C . ILE A 1 201 ? -55.555 3.125 52.663 1.00 84.00 201 ILE A C 1
ATOM 1462 O O . ILE A 1 201 ? -56.484 3.300 53.450 1.00 84.00 201 ILE A O 1
ATOM 1466 N N . PHE A 1 202 ? -54.389 2.606 53.061 1.00 74.56 202 PHE A N 1
ATOM 1467 C CA . PHE A 1 202 ? -54.160 2.110 54.425 1.00 74.56 202 PHE A CA 1
ATOM 1468 C C . PHE A 1 202 ? -53.775 3.201 55.440 1.00 74.56 202 PHE A C 1
ATOM 1470 O O . PHE A 1 202 ? -53.999 3.027 56.636 1.00 74.56 202 PHE A O 1
ATOM 1477 N N . ALA A 1 203 ? -53.247 4.344 54.998 1.00 69.88 203 ALA A N 1
ATOM 1478 C CA . ALA A 1 203 ? -52.843 5.467 55.849 1.00 69.88 203 ALA A CA 1
ATOM 1479 C C . ALA A 1 203 ? -53.968 6.494 56.093 1.00 69.88 203 ALA A C 1
ATOM 1481 O O . ALA A 1 203 ? -53.679 7.683 56.229 1.00 69.88 203 ALA A O 1
ATOM 1482 N N . GLY A 1 204 ? -55.234 6.052 56.136 1.00 65.00 204 GLY A N 1
ATOM 1483 C CA . GLY A 1 204 ? -56.428 6.901 56.270 1.00 65.00 204 GLY A CA 1
ATOM 1484 C C . GLY A 1 204 ? -56.305 8.044 57.301 1.00 65.00 204 GLY A C 1
ATOM 1485 O O . GLY A 1 204 ? -55.511 7.958 58.242 1.00 65.00 204 GLY A O 1
ATOM 1486 N N . PRO A 1 205 ? -57.076 9.139 57.137 1.00 63.22 205 PRO A N 1
ATOM 1487 C CA . PRO A 1 205 ? -56.834 10.417 57.806 1.00 63.22 205 PRO A CA 1
ATOM 1488 C C . PRO A 1 205 ? -56.670 10.244 59.318 1.00 63.22 205 PRO A C 1
ATOM 1490 O O . PRO A 1 205 ? -57.570 9.750 59.998 1.00 63.22 205 PRO A O 1
ATOM 1493 N N . LYS A 1 206 ? -55.518 10.673 59.856 1.00 61.94 206 LYS A N 1
ATOM 1494 C CA . LYS A 1 206 ? -55.296 10.744 61.305 1.00 61.94 206 LYS A CA 1
ATOM 1495 C C . LYS A 1 206 ? -56.313 11.715 61.898 1.00 61.94 206 LYS A C 1
ATOM 1497 O O . LYS A 1 206 ? -56.106 12.925 61.881 1.00 61.94 206 LYS A O 1
ATOM 1502 N N . ILE A 1 207 ? -57.409 11.185 62.434 1.00 56.03 207 ILE A N 1
ATOM 1503 C CA . ILE A 1 207 ? -58.364 11.953 63.230 1.00 56.03 207 ILE A CA 1
ATOM 1504 C C . ILE A 1 207 ? -57.642 12.339 64.527 1.00 56.03 207 ILE A C 1
ATOM 1506 O O . ILE A 1 207 ? -57.608 11.569 65.485 1.00 56.03 207 ILE A O 1
ATOM 1510 N N . TRP A 1 208 ? -57.018 13.517 64.559 1.00 56.56 208 TRP A N 1
ATOM 1511 C CA . TRP A 1 208 ? -56.569 14.131 65.808 1.00 56.56 208 TRP A CA 1
ATOM 1512 C C . TRP A 1 208 ? -57.811 14.608 66.560 1.00 56.56 208 TRP A C 1
ATOM 1514 O O . TRP A 1 208 ? -58.364 15.667 66.261 1.00 56.56 208 TRP A O 1
ATOM 1524 N N . LYS A 1 209 ? -58.287 13.803 67.514 1.00 54.50 209 LYS A N 1
ATOM 1525 C CA . LYS A 1 209 ? -59.224 14.295 68.526 1.00 54.50 209 LYS A CA 1
ATOM 1526 C C . LYS A 1 209 ? -58.439 15.181 69.499 1.00 54.50 209 LYS A C 1
ATOM 1528 O O . LYS A 1 209 ? -57.424 14.736 70.032 1.00 54.50 209 LYS A O 1
ATOM 1533 N N . ARG A 1 210 ? -58.888 16.434 69.629 1.00 59.34 210 ARG A N 1
ATOM 1534 C CA . ARG A 1 210 ? -58.472 17.378 70.677 1.00 59.34 210 ARG A CA 1
ATOM 1535 C C . ARG A 1 210 ? -58.896 16.881 72.052 1.00 59.34 210 ARG A C 1
ATOM 1537 O O . ARG A 1 210 ? -59.950 16.206 72.112 1.00 59.34 210 ARG A O 1
#

InterPro domains:
  IPR013783 Immunoglobulin-like fold [G3DSA:2.60.40.10] (1-73)
  IPR013783 Immunoglobulin-like fold [G3DSA:2.60.40.10] (82-180)

Mean predicted aligned error: 7.93 Å

Nearest PDB structures (foldseek):
  4y5x-assembly2_F  TM=4.410E-01  e=1.577E-05  Homo sapiens
  4ytb-assembly1_A  TM=5.502E-01  e=7.603E-03  Porphyromonas gingivalis W83
  5ak8-assembly1_A  TM=5.259E-01  e=1.094E-02  Porphyromonas gingivalis
  5ak7-assembly1_A  TM=4.897E-01  e=1.573E-02  Porphyromonas gingivalis
  6i0x-assembly1_A  TM=4.991E-01  e=1.573E-02  Porphyromonas gingivalis W83